Protein AF-A0A6P4E2H1-F1 (afdb_monomer)

Foldseek 3Di:
DDPQLLVVDDFQFWKFFDDPPDAGAIWGFHDDDPFWTFTQGFQPLDTDTGGSVRIGGPDPVVCVVRVDPVQCVDVSRVVSVVVSVCVVVVPDPPDPPDDPDDPPDVVVSSDPPPCCVVVLVVLVVLLVVQVVCVVLCVCQVVLVVLLVQLVVQPDLVHHNLVSNVVSLVSLVPRDDALNSPLVPVVSLVSLVVLLVFAHPDPVCRVSSVVSNVSSVVVVVVNQVNDDDDAPDPDSVVSSVVSSVSNVVVVVVVVVVVVVVVVVVVVVVD

Secondary structure (DSSP, 8-state):
----GGGG--TT-EEEE--TTS--EEEEEEEE-SSEEEEEETTT--EEEEEGGGEEESSHHHHHHH--TTGGGSHHHHHHHHHHHHHHHT------TTSS-----TTTTTTTTHHHHHHHHHHHHHHHHHHTTGGGGGGHHHHHHHHHHHHHHEETTEE-HHHHHHHHHHHHTSPP-HHHHHHTHHHHHHHHHHTT---SSGGGHHHHHHHHHHHHHHHHHHHTTSPSPPSSSSHHHHHHHHHHHHHHHHHHHHHHHHHHHHHHHHTT-

InterPro domains:
  IPR021567 Lens epithelium-derived growth factor, integrase-binding domain [PF11467] (140-246)
  IPR035441 TFIIS/LEDGF domain superfamily [G3DSA:1.20.930.10] (140-239)
  IPR036218 HIV integrase-binding domain superfamily [SSF140576] (138-221)

Solvent-accessible surface area (backbone atoms only — not comparable to full-atom values): 15457 Å² total; per-residue (Å²): 136,80,82,50,73,61,78,77,60,55,72,68,37,55,23,31,35,44,56,93,97,52,70,63,38,52,25,33,29,71,42,82,51,96,68,31,30,32,31,38,38,50,89,65,88,46,72,45,81,32,48,49,92,43,48,42,61,67,43,71,73,49,42,70,71,52,69,37,77,76,51,53,68,39,65,64,52,42,49,26,51,53,51,52,52,36,65,72,68,70,62,82,79,91,73,74,88,84,61,102,63,86,74,72,59,77,78,65,77,73,27,80,60,54,48,43,46,55,47,49,49,48,50,51,50,49,46,56,56,39,57,70,50,57,79,56,49,77,46,42,68,58,52,55,51,40,45,50,51,30,58,63,20,62,34,97,92,47,71,38,61,71,60,28,53,52,27,54,56,55,58,69,74,50,76,82,47,53,46,54,49,44,74,36,47,73,56,53,50,54,41,59,56,33,50,69,45,73,52,94,48,80,89,43,39,66,58,28,51,50,51,17,51,52,27,44,55,50,50,57,56,55,48,75,53,55,78,76,82,67,98,39,99,44,70,68,58,35,50,53,52,52,25,51,48,45,46,54,70,46,56,56,47,55,54,51,51,52,48,55,55,52,51,57,59,60,75,75,111

Organism: Drosophila rhopaloa (NCBI:txid1041015)

Radius of gyration: 28.3 Å; Cα contacts (8 Å, |Δi|>4): 264; chains: 1; bounding box: 60×58×77 Å

Nearest PDB structures (foldseek):
  7hgi-assembly3_C  TM=8.559E-01  e=5.006E-04  Homo sapiens
  6kco-assembly3_E  TM=7.216E-01  e=9.482E-05  Drosophila melanogaster
  7hh2-assembly3_C  TM=8.477E-01  e=1.030E-03  Homo sapiens
  5y1z-assembly2_D  TM=5.149E-01  e=1.475E-02  Homo sapiens
  7cfd-assembly1_B  TM=5.462E-01  e=4.728E-02  Drosophila melanogaster

Mean predicted aligned error: 17.63 Å

Structure (mmCIF, N/CA/C/O backbone):
data_AF-A0A6P4E2H1-F1
#
_entry.id   AF-A0A6P4E2H1-F1
#
loop_
_atom_site.group_PDB
_atom_site.id
_atom_site.type_symbol
_atom_site.label_atom_id
_atom_site.label_alt_id
_atom_site.label_comp_id
_atom_site.label_asym_id
_atom_site.label_entity_id
_atom_site.label_seq_id
_atom_site.pdbx_PDB_ins_code
_atom_site.Cartn_x
_atom_site.Cartn_y
_atom_site.Cartn_z
_atom_site.occupancy
_atom_site.B_iso_or_equiv
_atom_site.auth_seq_id
_atom_site.auth_comp_id
_atom_site.auth_asym_id
_atom_site.auth_atom_id
_atom_site.pdbx_PDB_model_num
ATOM 1 N N . MET A 1 1 ? 21.345 -9.090 -49.476 1.00 34.81 1 MET A N 1
ATOM 2 C CA . MET A 1 1 ? 21.559 -9.160 -48.016 1.00 34.81 1 MET A CA 1
ATOM 3 C C . MET A 1 1 ? 21.678 -7.730 -47.523 1.00 34.81 1 MET A C 1
ATOM 5 O O . MET A 1 1 ? 22.765 -7.171 -47.543 1.00 34.81 1 MET A O 1
ATOM 9 N N . GLU A 1 2 ? 20.549 -7.091 -47.222 1.00 35.75 2 GLU A N 1
ATOM 10 C CA . GLU A 1 2 ? 20.532 -5.741 -46.651 1.00 35.75 2 GLU A CA 1
ATOM 11 C C . GLU A 1 2 ? 20.674 -5.878 -45.136 1.00 35.75 2 GLU A C 1
ATOM 13 O O . GLU A 1 2 ? 19.731 -6.287 -44.464 1.00 35.75 2 GLU A O 1
ATOM 18 N N . ASN A 1 3 ? 21.861 -5.581 -44.602 1.00 39.59 3 ASN A N 1
ATOM 19 C CA . ASN A 1 3 ? 22.015 -5.344 -43.169 1.00 39.59 3 ASN A CA 1
ATOM 20 C C . ASN A 1 3 ? 21.184 -4.108 -42.836 1.00 39.59 3 ASN A C 1
ATOM 22 O O . ASN A 1 3 ? 21.536 -2.989 -43.220 1.00 39.59 3 ASN A O 1
ATOM 26 N N . SER A 1 4 ? 20.041 -4.316 -42.193 1.00 54.62 4 SER A N 1
ATOM 27 C CA . SER A 1 4 ? 19.141 -3.227 -41.858 1.00 54.62 4 SER A CA 1
ATOM 28 C C . SER A 1 4 ? 19.837 -2.319 -40.840 1.00 54.62 4 SER A C 1
ATOM 30 O O . SER A 1 4 ? 20.485 -2.799 -39.912 1.00 54.62 4 SER A O 1
ATOM 32 N N . ALA A 1 5 ? 19.722 -0.994 -40.977 1.00 57.94 5 ALA A N 1
ATOM 33 C CA . ALA A 1 5 ? 20.280 -0.053 -39.996 1.00 57.94 5 ALA A CA 1
ATOM 34 C C . ALA A 1 5 ? 19.816 -0.368 -38.554 1.00 57.94 5 ALA A C 1
ATOM 36 O O . ALA A 1 5 ? 20.529 -0.070 -37.596 1.00 57.94 5 ALA A O 1
ATOM 37 N N . ALA A 1 6 ? 18.672 -1.048 -38.408 1.00 59.59 6 ALA A N 1
ATOM 38 C CA . ALA A 1 6 ? 18.155 -1.571 -37.151 1.00 59.59 6 ALA A CA 1
ATOM 39 C C . ALA A 1 6 ? 19.100 -2.576 -36.467 1.00 59.59 6 ALA A C 1
ATOM 41 O O . ALA A 1 6 ? 19.170 -2.581 -35.241 1.00 59.59 6 ALA A O 1
ATOM 42 N N . ASP A 1 7 ? 19.866 -3.388 -37.200 1.00 63.41 7 ASP A N 1
ATOM 43 C CA . ASP A 1 7 ? 20.785 -4.385 -36.622 1.00 63.41 7 ASP A CA 1
ATOM 44 C C . ASP A 1 7 ? 21.995 -3.741 -35.932 1.00 63.41 7 ASP A C 1
ATOM 46 O O . ASP A 1 7 ? 22.629 -4.343 -35.065 1.00 63.41 7 ASP A O 1
ATOM 50 N N . SER A 1 8 ? 22.288 -2.484 -36.275 1.00 71.75 8 SER A N 1
ATOM 51 C CA . SER A 1 8 ? 23.410 -1.735 -35.714 1.00 71.75 8 SER A CA 1
ATOM 52 C C . SER A 1 8 ? 23.118 -1.129 -34.335 1.00 71.75 8 SER A C 1
ATOM 54 O O . SER A 1 8 ? 24.054 -0.817 -33.601 1.00 71.75 8 SER A O 1
ATOM 56 N N . PHE A 1 9 ? 21.853 -1.000 -33.939 1.00 79.69 9 PHE A N 1
ATOM 57 C CA . PHE A 1 9 ? 21.485 -0.413 -32.652 1.00 79.69 9 PHE A CA 1
ATOM 58 C C . PHE A 1 9 ? 21.001 -1.478 -31.674 1.00 79.69 9 PHE A C 1
ATOM 60 O O . PHE A 1 9 ? 20.296 -2.419 -32.050 1.00 79.69 9 PHE A O 1
ATOM 67 N N . ARG A 1 10 ? 21.336 -1.318 -30.399 1.00 78.44 10 ARG A N 1
ATOM 68 C CA . ARG A 1 10 ? 20.797 -2.108 -29.293 1.00 78.44 10 ARG A CA 1
ATOM 69 C C . ARG A 1 10 ? 19.898 -1.224 -28.445 1.00 78.44 10 ARG A C 1
ATOM 71 O O . ARG A 1 10 ? 20.081 -0.014 -28.352 1.00 78.44 10 ARG A O 1
ATOM 78 N N . GLU A 1 11 ? 18.881 -1.831 -27.847 1.00 76.88 11 GLU A N 1
ATOM 79 C CA . GLU A 1 11 ? 18.109 -1.122 -26.832 1.00 76.88 11 GLU A CA 1
ATOM 80 C C . GLU A 1 11 ? 19.050 -0.685 -25.707 1.00 76.88 11 GLU A C 1
ATOM 82 O O . GLU A 1 11 ? 19.963 -1.423 -25.332 1.00 76.88 11 GLU A O 1
ATOM 87 N N . ARG A 1 12 ? 18.796 0.511 -25.173 1.00 73.50 12 ARG A N 1
ATOM 88 C CA . ARG A 1 12 ? 19.617 1.249 -24.204 1.00 73.50 12 ARG A CA 1
ATOM 89 C C . ARG A 1 12 ? 20.893 1.880 -24.762 1.00 73.50 12 ARG A C 1
ATOM 91 O O . ARG A 1 12 ? 21.637 2.468 -23.982 1.00 73.50 12 ARG A O 1
ATOM 98 N N . ASP A 1 13 ? 21.129 1.831 -26.072 1.00 83.31 13 ASP A N 1
ATOM 99 C CA . ASP A 1 13 ? 22.197 2.628 -26.673 1.00 83.31 13 ASP A CA 1
ATOM 100 C C . ASP A 1 13 ? 21.905 4.124 -26.483 1.00 83.31 13 ASP A C 1
ATOM 102 O O . ASP A 1 13 ? 20.798 4.607 -26.758 1.00 83.31 13 ASP A O 1
ATOM 106 N N . PHE A 1 14 ? 22.924 4.862 -26.043 1.00 86.62 14 PHE A N 1
ATOM 107 C CA . PHE A 1 14 ? 22.933 6.316 -26.132 1.00 86.62 14 PHE A CA 1
ATOM 108 C C . PHE A 1 14 ? 23.009 6.705 -27.607 1.00 86.62 14 PHE A C 1
ATOM 110 O O . PHE A 1 14 ? 23.837 6.184 -28.365 1.00 86.62 14 PHE A O 1
ATOM 117 N N . VAL A 1 15 ? 22.147 7.630 -28.016 1.00 92.69 15 VAL A N 1
ATOM 118 C CA . VAL A 1 15 ? 22.024 8.070 -29.405 1.00 92.69 15 VAL A CA 1
ATOM 119 C C . VAL A 1 15 ? 21.820 9.577 -29.487 1.00 92.69 15 VAL A C 1
ATOM 121 O O . VAL A 1 15 ? 21.308 10.202 -28.563 1.00 92.69 15 VAL A O 1
ATOM 124 N N . PHE A 1 16 ? 22.167 10.156 -30.628 1.00 93.69 16 PHE A N 1
ATOM 125 C CA . PHE A 1 16 ? 21.548 11.393 -31.083 1.00 93.69 16 PHE A CA 1
ATOM 126 C C . PHE A 1 16 ? 20.349 11.038 -31.949 1.00 93.69 16 PHE A C 1
ATOM 128 O O . PHE A 1 16 ? 20.438 10.147 -32.794 1.00 93.69 16 PHE A O 1
ATOM 135 N N . ALA A 1 17 ? 19.232 11.729 -31.770 1.00 94.81 17 ALA A N 1
ATOM 136 C CA . ALA A 1 17 ? 18.065 11.541 -32.618 1.00 94.81 17 ALA A CA 1
ATOM 137 C C . ALA A 1 17 ? 17.462 12.880 -33.024 1.00 94.81 17 ALA A C 1
ATOM 139 O O . ALA A 1 17 ? 17.526 13.851 -32.278 1.00 94.81 17 ALA A O 1
ATOM 140 N N . GLN A 1 18 ? 16.865 12.943 -34.212 1.00 94.38 18 GLN A N 1
ATOM 141 C CA . GLN A 1 18 ? 16.271 14.182 -34.707 1.00 94.38 18 GLN A CA 1
ATOM 142 C C . GLN A 1 18 ? 14.757 14.065 -34.869 1.00 94.38 18 GLN A C 1
ATOM 144 O O . GLN A 1 18 ? 14.256 13.405 -35.786 1.00 94.38 18 GLN A O 1
ATOM 149 N N . ALA A 1 19 ? 14.028 14.773 -34.005 1.00 89.44 19 ALA A N 1
ATOM 150 C CA . ALA A 1 19 ? 12.595 14.987 -34.159 1.00 89.44 19 ALA A CA 1
ATOM 151 C C . ALA A 1 19 ? 12.305 16.069 -35.225 1.00 89.44 19 ALA A C 1
ATOM 153 O O . ALA A 1 19 ? 13.123 16.967 -35.439 1.00 89.44 19 ALA A O 1
ATOM 154 N N . PRO A 1 20 ? 11.150 16.018 -35.914 1.00 85.31 20 PRO A N 1
ATOM 155 C CA . PRO A 1 20 ? 10.778 17.038 -36.894 1.00 85.31 20 PRO A CA 1
ATOM 156 C C . PRO A 1 20 ? 10.751 18.443 -36.277 1.00 85.31 20 PRO A C 1
ATOM 158 O O . PRO A 1 20 ? 10.071 18.649 -35.279 1.00 85.31 20 PRO A O 1
ATOM 161 N N . GLY A 1 21 ? 11.467 19.394 -36.883 1.00 83.44 21 GLY A N 1
ATOM 162 C CA . GLY A 1 21 ? 11.534 20.785 -36.412 1.00 83.44 21 GLY A CA 1
ATOM 163 C C . GLY A 1 21 ? 12.579 21.060 -35.326 1.00 83.44 21 GLY A C 1
ATOM 164 O O . GLY A 1 21 ? 12.694 22.201 -34.897 1.00 83.44 21 GLY A O 1
ATOM 165 N N . TYR A 1 22 ? 13.356 20.053 -34.917 1.00 86.62 22 TYR A N 1
ATOM 166 C CA . TYR A 1 22 ? 14.369 20.184 -33.869 1.00 86.62 22 TYR A CA 1
ATOM 167 C C . TYR A 1 22 ? 15.762 19.808 -34.377 1.00 86.62 22 TYR A C 1
ATOM 169 O O . TYR A 1 22 ? 15.925 19.078 -35.365 1.00 86.62 22 TYR A O 1
ATOM 177 N N . VAL A 1 23 ? 16.783 20.311 -33.684 1.00 90.88 23 VAL A N 1
ATOM 178 C CA . VAL A 1 23 ? 18.163 19.853 -33.864 1.00 90.88 23 VAL A CA 1
ATOM 179 C C . VAL A 1 23 ? 18.310 18.409 -33.363 1.00 90.88 23 VAL A C 1
ATOM 181 O O . VAL A 1 23 ? 17.506 17.959 -32.541 1.00 90.88 23 VAL A O 1
ATOM 184 N N . PRO A 1 24 ? 19.303 17.650 -33.854 1.00 93.50 24 PRO A N 1
ATOM 185 C CA . PRO A 1 24 ? 19.633 16.347 -33.290 1.00 93.50 24 PRO A CA 1
ATOM 186 C C . PRO A 1 24 ? 19.955 16.472 -31.799 1.00 93.50 24 PRO A C 1
ATOM 188 O O . PRO A 1 24 ? 20.844 17.225 -31.412 1.00 93.50 24 PRO A O 1
ATOM 191 N N . TRP A 1 25 ? 19.214 15.742 -30.973 1.00 92.94 25 TRP A N 1
ATOM 192 C CA . TRP A 1 25 ? 19.225 15.872 -29.519 1.00 92.94 25 TRP A CA 1
ATOM 193 C C . TRP A 1 25 ? 19.669 14.557 -28.864 1.00 92.94 25 TRP A C 1
ATOM 195 O O . TRP A 1 25 ? 19.324 13.485 -29.382 1.00 92.94 25 TRP A O 1
ATOM 205 N N . PRO A 1 26 ? 20.436 14.597 -27.757 1.00 92.31 26 PRO A N 1
ATOM 206 C CA . PRO A 1 26 ? 20.857 13.393 -27.047 1.00 92.31 26 PRO A CA 1
ATOM 207 C C . PRO A 1 26 ? 19.668 12.643 -26.432 1.00 92.31 26 PRO A C 1
ATOM 209 O O . PRO A 1 26 ? 18.752 13.218 -25.840 1.00 92.31 26 PRO A O 1
ATOM 212 N N . GLY A 1 27 ? 19.689 11.324 -26.548 1.00 89.69 27 GLY A N 1
ATOM 213 C CA . GLY A 1 27 ? 18.622 10.468 -26.065 1.00 89.69 27 GLY A CA 1
ATOM 214 C C . GLY A 1 27 ? 19.064 9.027 -25.890 1.00 89.69 27 GLY A C 1
ATOM 215 O O . GLY A 1 27 ? 20.222 8.666 -26.102 1.00 89.69 27 GLY A O 1
ATOM 216 N N . ILE A 1 28 ? 18.113 8.194 -25.484 1.00 87.06 28 ILE A N 1
ATOM 217 C CA . ILE A 1 28 ? 18.337 6.769 -25.263 1.00 87.06 28 ILE A CA 1
ATOM 218 C C . ILE A 1 28 ? 17.333 5.986 -26.097 1.00 87.06 28 ILE A C 1
ATOM 220 O O . ILE A 1 28 ? 16.127 6.248 -26.052 1.00 87.06 28 ILE A O 1
ATOM 224 N N . LEU A 1 29 ? 17.830 5.024 -26.873 1.00 85.50 29 LEU A N 1
ATOM 225 C CA . LEU A 1 29 ? 16.984 4.134 -27.656 1.00 85.50 29 LEU A CA 1
ATOM 226 C C . LEU A 1 29 ? 16.286 3.142 -26.716 1.00 85.50 29 LEU A C 1
ATOM 228 O O . LEU A 1 29 ? 16.919 2.253 -26.160 1.00 85.50 29 LEU A O 1
ATOM 232 N N . THR A 1 30 ? 14.979 3.280 -26.525 1.00 80.81 30 THR A N 1
ATOM 233 C CA . THR A 1 30 ? 14.212 2.494 -25.541 1.00 80.81 30 THR A CA 1
ATOM 234 C C . THR A 1 30 ? 13.553 1.252 -26.127 1.00 80.81 30 THR A C 1
ATOM 236 O O . THR A 1 30 ? 13.394 0.266 -25.415 1.00 80.81 30 THR A O 1
ATOM 239 N N . ARG A 1 31 ? 13.169 1.288 -27.409 1.00 81.25 31 ARG A N 1
ATOM 240 C CA . ARG A 1 31 ? 12.556 0.157 -28.118 1.00 81.25 31 ARG A CA 1
ATOM 241 C C . ARG A 1 31 ? 12.942 0.169 -29.588 1.00 81.25 31 ARG A C 1
ATOM 243 O O . ARG A 1 31 ? 13.010 1.238 -30.202 1.00 81.25 31 ARG A O 1
ATOM 250 N N . LYS A 1 32 ? 13.143 -1.016 -30.157 1.00 85.62 32 LYS A N 1
ATOM 251 C CA . LYS A 1 32 ? 13.370 -1.203 -31.593 1.00 85.62 32 LYS A CA 1
ATOM 252 C C . LYS A 1 32 ? 12.106 -1.696 -32.291 1.00 85.62 32 LYS A C 1
ATOM 254 O O . LYS A 1 32 ? 11.553 -2.722 -31.913 1.00 85.62 32 LYS A O 1
ATOM 259 N N . ASP A 1 33 ? 11.709 -1.003 -33.348 1.00 80.25 33 ASP A N 1
ATOM 260 C CA . ASP A 1 33 ? 10.702 -1.462 -34.300 1.00 80.25 33 ASP A CA 1
ATOM 261 C C . ASP A 1 33 ? 11.389 -1.700 -35.665 1.00 80.25 33 ASP A C 1
ATOM 263 O O . ASP A 1 33 ? 12.553 -1.357 -35.858 1.00 80.25 33 ASP A O 1
ATOM 267 N N . LEU A 1 34 ? 10.699 -2.283 -36.651 1.00 77.50 34 LEU A N 1
ATOM 268 C CA . LEU A 1 34 ? 11.334 -2.710 -37.916 1.00 77.50 34 LEU A CA 1
ATOM 269 C C . LEU A 1 34 ? 12.026 -1.580 -38.708 1.00 77.50 34 LEU A C 1
ATOM 271 O O . LEU A 1 34 ? 13.007 -1.827 -39.405 1.00 77.50 34 LEU A O 1
ATOM 275 N N . ARG A 1 35 ? 11.504 -0.347 -38.653 1.00 83.25 35 ARG A N 1
ATOM 276 C CA . ARG A 1 35 ? 12.013 0.809 -39.430 1.00 83.25 35 ARG A CA 1
ATOM 277 C C . ARG A 1 35 ? 12.329 2.039 -38.576 1.00 83.25 35 ARG A C 1
ATOM 279 O O . ARG A 1 35 ? 12.888 3.016 -39.078 1.00 83.25 35 ARG A O 1
ATOM 286 N N . THR A 1 36 ? 11.965 1.997 -37.303 1.00 88.62 36 THR A N 1
ATOM 287 C CA . THR A 1 36 ? 12.002 3.131 -36.381 1.00 88.62 36 THR A CA 1
ATOM 288 C C . THR A 1 36 ? 12.499 2.676 -35.018 1.00 88.62 36 THR A C 1
ATOM 290 O O . THR A 1 36 ? 12.274 1.538 -34.615 1.00 88.62 36 THR A O 1
ATOM 293 N N . GLY A 1 37 ? 13.139 3.579 -34.288 1.00 87.00 37 GLY A N 1
ATOM 294 C CA . GLY A 1 37 ? 13.472 3.409 -32.882 1.00 87.00 37 GLY A CA 1
ATOM 295 C C . GLY A 1 37 ? 12.656 4.363 -32.017 1.00 87.00 37 GLY A C 1
ATOM 296 O O . GLY A 1 37 ? 12.496 5.530 -32.371 1.00 87.00 37 GLY A O 1
ATOM 297 N N . MET A 1 38 ? 12.153 3.892 -30.878 1.00 85.31 38 MET A N 1
ATOM 298 C CA . MET A 1 38 ? 11.592 4.779 -29.858 1.00 85.31 38 MET A CA 1
ATOM 299 C C . MET A 1 38 ? 12.738 5.402 -29.069 1.00 85.31 38 MET A C 1
ATOM 301 O O . MET A 1 38 ? 13.482 4.687 -28.399 1.00 85.31 38 MET A O 1
ATOM 305 N N . VAL A 1 39 ? 12.879 6.721 -29.130 1.00 87.56 39 VAL A N 1
ATOM 306 C CA . VAL A 1 39 ? 13.952 7.453 -28.450 1.00 87.56 39 VAL A CA 1
ATOM 307 C C . VAL A 1 39 ? 13.354 8.333 -27.368 1.00 87.56 39 VAL A C 1
ATOM 309 O O . VAL A 1 39 ? 12.436 9.107 -27.637 1.00 87.56 39 VAL A O 1
ATOM 312 N N . LEU A 1 40 ? 13.878 8.195 -26.153 1.00 85.00 40 LEU A N 1
ATOM 313 C CA . LEU A 1 40 ? 13.611 9.096 -25.040 1.00 85.00 40 LEU A CA 1
ATOM 314 C C . LEU A 1 40 ? 14.651 10.215 -25.058 1.00 85.00 40 LEU A C 1
ATOM 316 O O . LEU A 1 40 ? 15.846 9.942 -24.945 1.00 85.00 40 LEU A O 1
ATOM 320 N N . PHE A 1 41 ? 14.199 11.454 -25.211 1.00 84.50 41 PHE A N 1
ATOM 321 C CA . PHE A 1 41 ? 15.063 12.626 -25.291 1.00 84.50 41 PHE A CA 1
ATOM 322 C C . PHE A 1 41 ? 15.417 13.144 -23.897 1.00 84.50 41 PHE A C 1
ATOM 324 O O . PHE A 1 41 ? 14.548 13.340 -23.045 1.00 84.50 41 PHE A O 1
ATOM 331 N N . MET A 1 42 ? 16.704 13.390 -23.663 1.00 81.56 42 MET A N 1
ATOM 332 C CA . MET A 1 42 ? 17.184 13.878 -22.370 1.00 81.56 42 MET A CA 1
ATOM 333 C C . MET A 1 42 ? 16.668 15.293 -22.086 1.00 81.56 42 MET A C 1
ATOM 335 O O . MET A 1 42 ? 16.563 16.104 -23.002 1.00 81.56 42 MET A O 1
ATOM 339 N N . CYS A 1 43 ? 16.330 15.568 -20.823 1.00 74.44 43 CYS A N 1
ATOM 340 C CA . CYS A 1 43 ? 15.809 16.853 -20.326 1.00 74.44 43 CYS A CA 1
ATOM 341 C C . CYS A 1 43 ? 14.477 17.343 -20.925 1.00 74.44 43 CYS A C 1
ATOM 343 O O . CYS A 1 43 ? 14.053 18.449 -20.616 1.00 74.44 43 CYS A O 1
ATOM 345 N N . THR A 1 44 ? 13.778 16.543 -21.736 1.00 68.75 44 THR A N 1
ATOM 346 C CA . THR A 1 44 ? 12.504 16.967 -22.358 1.00 68.75 44 THR A CA 1
ATOM 347 C C . THR A 1 44 ? 11.295 16.145 -21.904 1.00 68.75 44 THR A C 1
ATOM 349 O O . THR A 1 44 ? 10.167 16.512 -22.206 1.00 68.75 44 THR A O 1
ATOM 352 N N . ASN A 1 45 ? 11.496 15.039 -21.171 1.00 65.12 45 ASN A N 1
ATOM 353 C CA . ASN A 1 45 ? 10.459 14.050 -20.818 1.00 65.12 45 ASN A CA 1
ATOM 354 C C . ASN A 1 45 ? 9.684 13.475 -22.027 1.00 65.12 45 ASN A C 1
ATOM 356 O O . ASN A 1 45 ? 8.675 12.789 -21.855 1.00 65.12 45 ASN A O 1
ATOM 360 N N . GLU A 1 46 ? 10.151 13.710 -23.257 1.00 75.56 46 GLU A N 1
ATOM 361 C CA . GLU A 1 46 ? 9.482 13.279 -24.480 1.00 75.56 46 GLU A CA 1
ATOM 362 C C . GLU A 1 46 ? 10.078 11.972 -25.012 1.00 75.56 46 GLU A C 1
ATOM 364 O O . GLU A 1 46 ? 11.291 11.831 -25.169 1.00 75.56 46 GLU A O 1
ATOM 369 N N . THR A 1 47 ? 9.214 11.016 -25.370 1.00 82.38 47 THR A N 1
ATOM 370 C CA . THR A 1 47 ? 9.605 9.822 -26.136 1.00 82.38 47 THR A CA 1
ATOM 371 C C . THR A 1 47 ? 8.949 9.859 -27.510 1.00 82.38 47 THR A C 1
ATOM 373 O O . THR A 1 47 ? 7.726 9.969 -27.600 1.00 82.38 47 THR A O 1
ATOM 376 N N . LYS A 1 48 ? 9.730 9.743 -28.591 1.00 85.00 48 LYS A N 1
ATOM 377 C CA . LYS A 1 48 ? 9.200 9.759 -29.968 1.00 85.00 48 LYS A CA 1
ATOM 378 C C . LYS A 1 48 ? 9.705 8.575 -30.784 1.00 85.00 48 LYS A C 1
ATOM 380 O O . LYS A 1 48 ? 10.811 8.086 -30.575 1.00 85.00 48 LYS A O 1
ATOM 385 N N . SER A 1 49 ? 8.886 8.138 -31.740 1.00 91.19 49 SER A N 1
ATOM 386 C CA . SER A 1 49 ? 9.287 7.171 -32.765 1.00 91.19 49 SER A CA 1
ATOM 387 C C . SER A 1 49 ? 10.078 7.895 -33.853 1.00 91.19 49 SER A C 1
ATOM 389 O O . SER A 1 49 ? 9.543 8.781 -34.522 1.00 91.19 49 SER A O 1
ATOM 391 N N . ILE A 1 50 ? 11.355 7.552 -34.004 1.00 93.31 50 ILE A N 1
ATOM 392 C CA . ILE A 1 50 ? 12.281 8.201 -34.932 1.00 93.31 50 ILE A CA 1
ATOM 393 C C . ILE A 1 50 ? 12.755 7.172 -35.972 1.00 93.31 50 ILE A C 1
ATOM 395 O O . ILE A 1 50 ? 13.171 6.073 -35.602 1.00 93.31 50 ILE A O 1
ATOM 399 N N . PRO A 1 51 ? 12.714 7.480 -37.281 1.00 92.19 51 PRO A N 1
ATOM 400 C CA . PRO A 1 51 ? 13.308 6.620 -38.304 1.00 92.19 51 PRO A CA 1
ATOM 401 C C . PRO A 1 51 ? 14.802 6.415 -38.051 1.00 92.19 51 PRO A C 1
ATOM 403 O O . PRO A 1 51 ? 15.494 7.383 -37.756 1.00 92.19 51 PRO A O 1
ATOM 406 N N . TYR A 1 52 ? 15.332 5.202 -38.244 1.00 90.00 52 TYR A N 1
ATOM 407 C CA . TYR A 1 52 ? 16.760 4.924 -37.993 1.00 90.00 52 TYR A CA 1
ATOM 408 C C . TYR A 1 52 ? 17.726 5.814 -38.789 1.00 90.00 52 TYR A C 1
ATOM 410 O O . TYR A 1 52 ? 18.844 6.047 -38.356 1.00 90.00 52 TYR A O 1
ATOM 418 N N . GLN A 1 53 ? 17.287 6.365 -39.923 1.00 90.88 53 GLN A N 1
ATOM 419 C CA . GLN A 1 53 ? 18.049 7.338 -40.721 1.00 90.88 53 GLN A CA 1
ATOM 420 C C . GLN A 1 53 ? 18.287 8.673 -39.992 1.00 90.88 53 GLN A C 1
ATOM 422 O O . GLN A 1 53 ? 19.147 9.449 -40.393 1.00 90.88 53 GLN A O 1
ATOM 427 N N . LYS A 1 54 ? 17.498 8.946 -38.950 1.00 92.94 54 LYS A N 1
ATOM 428 C CA . LYS A 1 54 ? 17.575 10.122 -38.080 1.00 92.94 54 LYS A CA 1
ATOM 429 C C . LYS A 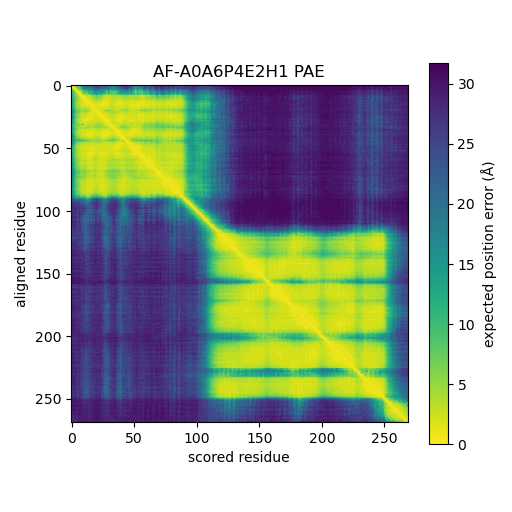1 54 ? 18.014 9.755 -36.660 1.00 92.94 54 LYS A C 1
ATOM 431 O O . LYS A 1 54 ? 17.703 10.485 -35.720 1.00 92.94 54 LYS A O 1
ATOM 436 N N . ILE A 1 55 ? 18.664 8.601 -36.507 1.00 93.00 55 ILE A N 1
ATOM 437 C CA . ILE A 1 55 ? 19.271 8.142 -35.261 1.00 93.00 55 ILE A CA 1
ATOM 438 C C . ILE A 1 55 ? 20.750 7.887 -35.546 1.00 93.00 55 ILE A C 1
ATOM 440 O O . ILE A 1 55 ? 21.099 7.151 -36.467 1.00 93.00 55 ILE A O 1
ATOM 444 N N . TRP A 1 56 ? 21.616 8.477 -34.735 1.00 93.69 56 TRP A N 1
ATOM 445 C CA . TRP A 1 56 ? 23.063 8.321 -34.802 1.00 93.69 56 TRP A CA 1
ATOM 446 C C . TRP A 1 56 ? 23.568 7.808 -33.462 1.00 93.69 56 TRP A C 1
ATOM 448 O O . TRP A 1 56 ? 23.006 8.128 -32.416 1.00 93.69 56 TRP A O 1
ATOM 458 N N . ARG A 1 57 ? 24.621 6.991 -33.471 1.00 89.81 57 ARG A N 1
ATOM 459 C CA . ARG A 1 57 ? 25.221 6.512 -32.222 1.00 89.81 57 ARG A CA 1
ATOM 460 C C . ARG A 1 57 ? 25.811 7.681 -31.446 1.00 89.81 57 ARG A C 1
ATOM 462 O O . ARG A 1 57 ? 26.290 8.643 -32.030 1.00 89.81 57 ARG A O 1
ATOM 469 N N . TYR A 1 58 ? 25.806 7.587 -30.126 1.00 88.75 58 TYR A N 1
ATOM 470 C CA . TYR A 1 58 ? 26.450 8.583 -29.277 1.00 88.75 58 TYR A CA 1
ATOM 471 C C . TYR A 1 58 ? 27.964 8.319 -29.170 1.00 88.75 58 TYR A C 1
ATOM 473 O O . TYR A 1 58 ? 28.499 7.953 -28.118 1.00 88.75 58 TYR A O 1
ATOM 481 N N . ASP A 1 59 ? 28.647 8.458 -30.304 1.00 85.31 59 ASP A N 1
ATOM 482 C CA . ASP A 1 59 ? 30.093 8.323 -30.472 1.00 85.31 59 ASP A CA 1
ATOM 483 C C . ASP A 1 59 ? 30.752 9.676 -30.768 1.00 85.31 59 ASP A C 1
ATOM 485 O O . ASP A 1 59 ? 30.078 10.678 -31.008 1.00 85.31 59 ASP A O 1
ATOM 489 N N . ASP A 1 60 ? 32.083 9.717 -30.728 1.00 85.12 60 ASP A N 1
ATOM 490 C CA . ASP A 1 60 ? 32.830 10.973 -30.856 1.00 85.12 60 ASP A CA 1
ATOM 491 C C . ASP A 1 60 ? 32.595 11.650 -32.215 1.00 85.12 60 ASP A C 1
ATOM 493 O O . ASP A 1 60 ? 32.445 12.868 -32.284 1.00 85.12 60 ASP A O 1
ATOM 497 N N . ARG A 1 61 ? 32.393 10.859 -33.276 1.00 87.75 61 ARG A N 1
ATOM 498 C CA . ARG A 1 61 ? 32.040 11.362 -34.609 1.00 87.75 61 ARG A CA 1
ATOM 499 C C . ARG A 1 61 ? 30.711 12.120 -34.613 1.00 87.75 61 ARG A C 1
ATOM 501 O O . ARG A 1 61 ? 30.605 13.183 -35.219 1.00 87.75 61 ARG A O 1
ATOM 508 N N . SER A 1 62 ? 29.683 11.570 -33.974 1.00 89.94 62 SER A N 1
ATOM 509 C CA . SER A 1 62 ? 28.360 12.205 -33.927 1.00 89.94 62 SER A CA 1
ATOM 510 C C . SER A 1 62 ? 28.358 13.421 -32.998 1.00 89.94 62 SER A C 1
ATOM 512 O O . SER A 1 62 ? 27.685 14.414 -33.268 1.00 89.94 62 SER A O 1
ATOM 514 N N . LYS A 1 63 ? 29.159 13.387 -31.930 1.00 89.00 63 LYS A N 1
ATOM 515 C CA . LYS A 1 63 ? 29.337 14.527 -31.024 1.00 89.00 63 LYS A CA 1
ATOM 516 C C . LYS A 1 63 ? 29.959 15.733 -31.709 1.00 89.00 63 LYS A C 1
ATOM 518 O O . LYS A 1 63 ? 29.426 16.827 -31.565 1.00 89.00 63 LYS A O 1
ATOM 523 N N . GLU A 1 64 ? 31.028 15.535 -32.479 1.00 87.56 64 GLU A N 1
ATOM 524 C CA . GLU A 1 64 ? 31.656 16.606 -33.267 1.00 87.56 64 GLU A CA 1
ATOM 525 C C . GLU A 1 64 ? 30.660 17.275 -34.222 1.00 87.56 64 GLU A C 1
ATOM 527 O O . GLU A 1 64 ? 30.740 18.475 -34.478 1.00 87.56 64 GLU A O 1
ATOM 532 N N . GLN A 1 65 ? 29.687 16.510 -34.725 1.00 88.88 65 GLN A N 1
ATOM 533 C CA . GLN A 1 65 ? 28.674 17.011 -35.645 1.00 88.88 65 GLN A CA 1
ATOM 534 C C . GLN A 1 65 ? 27.553 17.802 -34.951 1.00 88.88 65 GLN A C 1
ATOM 536 O O . GLN A 1 65 ? 27.031 18.754 -35.535 1.00 88.88 65 GLN A O 1
ATOM 541 N N . PHE A 1 66 ? 27.136 17.400 -33.747 1.00 90.31 66 PHE A N 1
ATOM 542 C CA . PHE A 1 66 ? 25.908 17.912 -33.121 1.00 90.31 66 PHE A CA 1
ATOM 543 C C . PHE A 1 66 ? 26.140 18.802 -31.895 1.00 90.31 66 PHE A C 1
ATOM 545 O O . PHE A 1 66 ? 25.292 19.645 -31.596 1.00 90.31 66 PHE A O 1
ATOM 552 N N . ILE A 1 67 ? 27.280 18.677 -31.213 1.00 89.19 67 ILE A N 1
ATOM 553 C CA . ILE A 1 67 ? 27.667 19.535 -30.085 1.00 89.19 67 ILE A CA 1
ATOM 554 C C . ILE A 1 67 ? 28.398 20.761 -30.641 1.00 89.19 67 ILE A C 1
ATOM 556 O O . ILE A 1 67 ? 29.614 20.905 -30.541 1.00 89.19 67 ILE A O 1
ATOM 560 N N . THR A 1 68 ? 27.641 21.639 -31.291 1.00 89.25 68 THR A N 1
ATOM 561 C CA . THR A 1 68 ? 28.159 22.886 -31.861 1.00 89.25 68 THR A CA 1
ATOM 562 C C . THR A 1 68 ? 28.033 24.031 -30.861 1.00 89.25 68 THR A C 1
ATOM 564 O O . THR A 1 68 ? 27.179 23.998 -29.973 1.00 89.25 68 THR A O 1
ATOM 567 N N . SER A 1 69 ? 28.839 25.086 -31.025 1.00 83.88 69 SER A N 1
ATOM 568 C CA . SER A 1 69 ? 28.738 26.292 -30.188 1.00 83.88 69 SER A CA 1
ATOM 569 C C . SER A 1 69 ? 27.324 26.875 -30.193 1.00 83.88 69 SER A C 1
ATOM 571 O O . SER A 1 69 ? 26.820 27.217 -29.134 1.00 83.88 69 SER A O 1
ATOM 573 N N . GLN A 1 70 ? 26.665 26.886 -31.356 1.00 84.19 70 GLN A N 1
ATOM 574 C CA . GLN A 1 70 ? 25.291 27.363 -31.513 1.00 84.19 70 GLN A CA 1
ATOM 575 C C . GLN A 1 70 ? 24.279 26.519 -30.721 1.00 84.19 70 GLN A C 1
ATOM 577 O O . GLN A 1 70 ? 23.395 27.067 -30.077 1.00 84.19 70 GLN A O 1
ATOM 582 N N . ASN A 1 71 ? 24.401 25.187 -30.726 1.00 82.00 71 ASN A N 1
ATOM 583 C CA . ASN A 1 71 ? 23.478 24.336 -29.968 1.00 82.00 71 ASN A CA 1
ATOM 584 C C . ASN A 1 71 ? 23.727 24.424 -28.453 1.00 82.00 71 ASN A C 1
ATOM 586 O O . ASN A 1 71 ? 22.793 24.311 -27.667 1.00 82.00 71 ASN A O 1
ATOM 590 N N . MET A 1 72 ? 24.972 24.660 -28.034 1.00 81.19 72 MET A N 1
ATOM 591 C CA . MET A 1 72 ? 25.353 24.817 -26.623 1.00 81.19 72 MET A CA 1
ATOM 592 C C . MET A 1 72 ? 24.910 26.155 -26.003 1.00 81.19 72 MET A C 1
ATOM 594 O O . MET A 1 72 ? 25.027 26.325 -24.784 1.00 81.19 72 MET A O 1
ATOM 598 N N . GLU A 1 73 ? 24.398 27.089 -26.814 1.00 82.12 73 GLU A N 1
ATOM 599 C CA . GLU A 1 73 ? 23.717 28.298 -26.332 1.00 82.12 73 GLU A CA 1
ATOM 600 C C . GLU A 1 73 ? 22.382 27.963 -25.652 1.00 82.12 73 GLU A C 1
ATOM 602 O O . GLU A 1 73 ? 21.996 28.655 -24.711 1.00 82.12 73 GLU A O 1
ATOM 607 N N . TYR A 1 74 ? 21.709 26.880 -26.068 1.00 81.38 74 TYR A N 1
ATOM 608 C CA . TYR A 1 74 ? 20.506 26.389 -25.398 1.00 81.38 74 TYR A CA 1
ATOM 609 C C . TYR A 1 74 ? 20.887 25.702 -24.085 1.00 81.38 74 TYR A C 1
ATOM 611 O O . TYR A 1 74 ? 21.616 24.704 -24.070 1.00 81.38 74 TYR A O 1
ATOM 619 N N . GLU A 1 75 ? 20.384 26.235 -22.974 1.00 78.06 75 GLU A N 1
ATOM 620 C CA . GLU A 1 75 ? 20.694 25.748 -21.631 1.00 78.06 75 GLU A CA 1
ATOM 621 C C . GLU A 1 75 ? 20.303 24.276 -21.466 1.00 78.06 75 GLU A C 1
ATOM 623 O O . GLU A 1 75 ? 21.125 23.462 -21.045 1.00 78.06 75 GLU A O 1
ATOM 628 N N . GLU A 1 76 ? 19.113 23.906 -21.930 1.00 76.50 76 GLU A N 1
ATOM 629 C CA . GLU A 1 76 ? 18.592 22.544 -21.844 1.00 76.50 76 GLU A CA 1
ATOM 630 C C . GLU A 1 76 ? 19.402 21.564 -22.703 1.00 76.50 76 GLU A C 1
ATOM 632 O O . GLU A 1 76 ? 19.569 20.401 -22.332 1.00 76.50 76 GLU A O 1
ATOM 637 N N . PHE A 1 77 ? 19.943 22.016 -23.842 1.00 82.94 77 PHE A N 1
ATOM 638 C CA . PHE A 1 77 ? 20.799 21.184 -24.695 1.00 82.94 77 PHE A CA 1
ATOM 639 C C . PHE A 1 77 ? 22.141 20.922 -24.018 1.00 82.94 77 PHE A C 1
ATOM 641 O O . PHE A 1 77 ? 22.602 19.780 -23.956 1.00 82.94 77 PHE A O 1
ATOM 648 N N . ARG A 1 78 ? 22.751 21.973 -23.461 1.00 83.94 78 ARG A N 1
ATOM 649 C CA . ARG A 1 78 ? 24.003 21.878 -22.708 1.00 83.94 78 ARG A CA 1
ATOM 650 C C . ARG A 1 78 ? 23.863 20.937 -21.511 1.00 83.94 78 ARG A C 1
ATOM 652 O O . ARG A 1 78 ? 24.743 20.105 -21.280 1.00 83.94 78 ARG A O 1
ATOM 659 N N . GLU A 1 79 ? 22.760 21.032 -20.776 1.00 77.31 79 GLU A N 1
ATOM 660 C CA . GLU A 1 79 ? 22.453 20.128 -19.665 1.00 77.31 79 GLU A CA 1
ATOM 661 C C . GLU A 1 79 ? 22.269 18.682 -20.131 1.00 77.31 79 GLU A C 1
ATOM 663 O O . GLU A 1 79 ? 22.853 17.7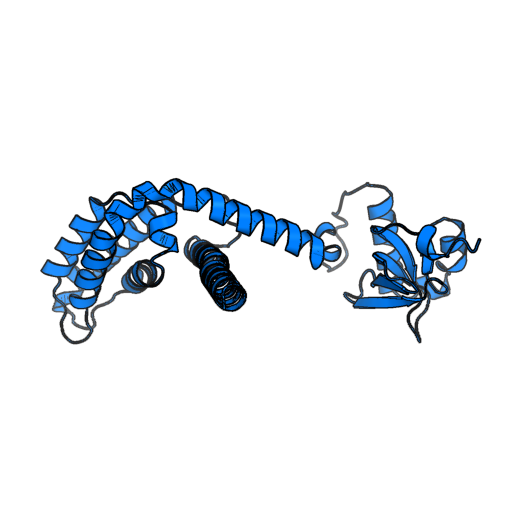65 -19.549 1.00 77.31 79 GLU A O 1
ATOM 668 N N . ALA A 1 80 ? 21.519 18.475 -21.214 1.00 81.25 80 ALA A N 1
ATOM 669 C CA . ALA A 1 80 ? 21.268 17.154 -21.770 1.00 81.25 80 ALA A CA 1
ATOM 670 C C . ALA A 1 80 ? 22.567 16.444 -22.200 1.00 81.25 80 ALA A C 1
ATOM 672 O O . ALA A 1 80 ? 22.742 15.257 -21.923 1.00 81.25 80 ALA A O 1
ATOM 673 N N . ILE A 1 81 ? 23.513 17.171 -22.807 1.00 85.56 81 ILE A N 1
ATOM 674 C CA . ILE A 1 81 ? 24.849 16.651 -23.141 1.00 85.56 81 ILE A CA 1
ATOM 675 C C . ILE A 1 81 ? 25.642 16.299 -21.879 1.00 85.56 81 ILE A C 1
ATOM 677 O O . ILE A 1 81 ? 26.199 15.206 -21.787 1.00 85.56 81 ILE A O 1
ATOM 681 N N . CYS A 1 82 ? 25.673 17.191 -20.885 1.00 78.62 82 CYS A N 1
ATOM 682 C CA . CYS A 1 82 ? 26.380 16.953 -19.623 1.00 78.62 82 CYS A CA 1
ATOM 683 C C . CYS A 1 82 ? 25.889 15.669 -18.933 1.00 78.62 82 CYS A C 1
ATOM 685 O O . CYS A 1 82 ? 26.685 14.833 -18.501 1.00 78.62 82 CYS A O 1
ATOM 687 N N . ILE A 1 83 ? 24.570 15.476 -18.893 1.00 72.69 83 ILE A N 1
ATOM 688 C CA . ILE A 1 83 ? 23.936 14.279 -18.339 1.00 72.69 83 ILE A CA 1
ATOM 689 C C . ILE A 1 83 ? 24.304 13.027 -19.143 1.00 72.69 83 ILE A C 1
ATOM 691 O O . ILE A 1 83 ? 24.662 12.008 -18.546 1.00 72.69 83 ILE A O 1
ATOM 695 N N . ALA A 1 84 ? 24.266 13.097 -20.477 1.00 80.56 84 ALA A N 1
ATOM 696 C CA . ALA A 1 84 ? 24.657 11.987 -21.342 1.00 80.56 84 ALA A CA 1
ATOM 697 C C . ALA A 1 84 ? 26.104 11.533 -21.080 1.00 80.56 84 ALA A C 1
ATOM 699 O O . ALA A 1 84 ? 26.362 10.334 -20.970 1.00 80.56 84 ALA A O 1
ATOM 700 N N . GLU A 1 85 ? 27.044 12.474 -20.929 1.00 80.31 85 GLU A N 1
ATOM 701 C CA . GLU A 1 85 ? 28.454 12.161 -20.654 1.00 80.31 85 GLU A CA 1
ATOM 702 C C . GLU A 1 85 ? 28.674 11.527 -19.281 1.00 80.31 85 GLU A C 1
ATOM 704 O O . GLU A 1 85 ? 29.419 10.546 -19.172 1.00 80.31 85 GLU A O 1
ATOM 709 N N . LYS A 1 86 ? 28.014 12.058 -18.243 1.00 71.75 86 LYS A N 1
ATOM 710 C CA . LYS A 1 86 ? 28.100 11.517 -16.879 1.00 71.75 86 LYS A CA 1
ATOM 711 C C . LYS A 1 86 ? 27.563 10.089 -16.823 1.00 71.75 86 LYS A C 1
ATOM 713 O O . LYS A 1 86 ? 28.229 9.193 -16.309 1.00 71.75 86 LYS A O 1
ATOM 718 N N . LEU A 1 87 ? 26.403 9.850 -17.439 1.00 69.12 87 LEU A N 1
ATOM 719 C CA . LEU A 1 87 ? 25.810 8.516 -17.509 1.00 69.12 87 LEU A CA 1
ATOM 720 C C . LEU A 1 87 ? 26.668 7.517 -18.290 1.00 69.12 87 LEU A C 1
ATOM 722 O O . LEU A 1 87 ? 26.751 6.352 -17.906 1.00 69.12 87 LEU A O 1
ATOM 726 N N . ARG A 1 88 ? 27.315 7.959 -19.372 1.00 70.00 88 ARG A N 1
ATOM 727 C CA . ARG A 1 88 ? 28.170 7.098 -20.196 1.00 70.00 88 ARG A CA 1
ATOM 728 C C . ARG A 1 88 ? 29.486 6.739 -19.505 1.00 70.00 88 ARG A C 1
ATOM 730 O O . ARG A 1 88 ? 29.985 5.636 -19.705 1.00 70.00 88 ARG A O 1
ATOM 737 N N . SER A 1 89 ? 30.038 7.653 -18.710 1.00 65.38 89 SER A N 1
ATOM 738 C CA . SER A 1 89 ? 31.320 7.463 -18.015 1.00 65.38 89 SER A CA 1
ATOM 739 C C . SER A 1 89 ? 31.196 6.654 -16.718 1.00 65.38 89 SER A C 1
ATOM 741 O O . SER A 1 89 ? 32.211 6.244 -16.166 1.00 65.38 89 SER A O 1
ATOM 743 N N . GLY A 1 90 ? 29.971 6.399 -16.235 1.00 55.09 90 GLY A N 1
ATOM 744 C CA . GLY A 1 90 ? 29.723 5.666 -14.986 1.00 55.09 90 GLY A CA 1
ATOM 745 C C . GLY A 1 90 ? 30.149 6.418 -13.719 1.00 55.09 90 GLY A C 1
ATOM 746 O O . GLY A 1 90 ? 30.112 5.846 -12.633 1.00 55.09 90 GLY A O 1
ATOM 747 N N . ASP A 1 91 ? 30.536 7.686 -13.859 1.00 44.50 91 ASP A N 1
ATOM 748 C CA . ASP A 1 91 ? 31.009 8.554 -12.786 1.00 44.50 91 ASP A CA 1
ATOM 749 C C . ASP A 1 91 ? 29.800 9.298 -12.202 1.00 44.50 91 ASP A C 1
ATOM 751 O O . ASP A 1 91 ? 29.301 10.278 -12.766 1.00 44.50 91 ASP A O 1
ATOM 755 N N . VAL A 1 92 ? 29.232 8.745 -11.129 1.00 46.94 92 VAL A N 1
ATOM 756 C CA . VAL A 1 92 ? 27.998 9.239 -10.504 1.00 46.94 92 VAL A CA 1
ATOM 757 C C . VAL A 1 92 ? 28.328 9.812 -9.130 1.00 46.94 92 VAL A C 1
ATOM 759 O O . VAL A 1 92 ? 28.015 9.208 -8.109 1.00 46.94 92 VAL A O 1
ATOM 762 N N . ASP A 1 93 ? 28.929 11.001 -9.109 1.00 40.81 93 ASP A N 1
ATOM 763 C CA . ASP A 1 93 ? 28.788 11.920 -7.977 1.00 40.81 93 ASP A CA 1
ATOM 764 C C . ASP A 1 93 ? 27.845 13.053 -8.405 1.00 40.81 93 ASP A C 1
ATOM 766 O O . ASP A 1 93 ? 28.216 14.027 -9.069 1.00 40.81 93 ASP A O 1
ATOM 770 N N . VAL A 1 94 ? 26.552 12.853 -8.140 1.00 44.97 94 VAL A N 1
ATOM 771 C CA . VAL A 1 94 ? 25.500 13.828 -8.448 1.00 44.97 94 VAL A CA 1
ATOM 772 C C . VAL A 1 94 ? 25.274 14.673 -7.206 1.00 44.97 94 VAL A C 1
ATOM 774 O O . VAL A 1 94 ? 24.267 14.546 -6.519 1.00 44.97 94 VAL A O 1
ATOM 777 N N . ASN A 1 95 ? 26.232 15.550 -6.938 1.00 37.16 95 ASN A N 1
ATOM 778 C CA . ASN A 1 95 ? 26.015 16.715 -6.098 1.00 37.16 95 ASN A CA 1
ATOM 779 C C . ASN A 1 95 ? 26.813 17.891 -6.678 1.00 37.16 95 ASN A C 1
ATOM 781 O O . ASN A 1 95 ? 27.861 18.287 -6.180 1.00 37.16 95 ASN A O 1
ATOM 785 N N . CYS A 1 96 ? 26.332 18.437 -7.798 1.00 36.72 96 CYS A N 1
ATOM 786 C CA . CYS A 1 96 ? 26.712 19.791 -8.185 1.00 36.72 96 CYS A CA 1
ATOM 787 C C . CYS A 1 96 ? 25.737 20.746 -7.496 1.00 36.72 96 CYS A C 1
ATOM 789 O O . CYS A 1 96 ? 24.692 21.084 -8.051 1.00 36.72 96 CYS A O 1
ATOM 791 N N . ASP A 1 97 ? 26.085 21.146 -6.274 1.00 34.50 97 ASP A N 1
ATOM 792 C CA . ASP A 1 97 ? 25.465 22.271 -5.579 1.00 34.50 97 ASP A CA 1
ATOM 793 C C . ASP A 1 97 ? 25.589 23.523 -6.462 1.00 34.50 97 ASP A C 1
ATOM 795 O O . ASP A 1 97 ? 26.681 24.069 -6.628 1.00 34.50 97 ASP A O 1
ATOM 799 N N . GLY A 1 98 ? 24.484 23.967 -7.070 1.00 33.94 98 GLY A N 1
ATOM 800 C CA . GLY A 1 98 ? 24.468 25.244 -7.794 1.00 33.94 98 GLY A CA 1
ATOM 801 C C . GLY A 1 98 ? 23.445 25.433 -8.915 1.00 33.94 98 GLY A C 1
ATOM 802 O O . GLY A 1 98 ? 23.323 26.555 -9.395 1.00 33.94 98 GLY A O 1
ATOM 803 N N . ALA A 1 99 ? 22.686 24.414 -9.322 1.00 33.91 99 ALA A N 1
ATOM 804 C CA . ALA A 1 99 ? 21.573 24.577 -10.263 1.00 33.91 99 ALA A CA 1
ATOM 805 C C . ALA A 1 99 ? 20.269 24.120 -9.599 1.00 33.91 99 ALA A C 1
ATOM 807 O O . ALA A 1 99 ? 20.217 23.045 -9.008 1.00 33.91 99 ALA A O 1
ATOM 808 N N . GLY A 1 100 ? 19.226 24.950 -9.662 1.00 31.41 100 GLY A N 1
ATOM 809 C CA . GLY A 1 100 ? 17.924 24.762 -9.010 1.00 31.41 100 GLY A CA 1
ATOM 810 C C . GLY A 1 100 ? 17.059 23.635 -9.582 1.00 31.41 100 GLY A C 1
ATOM 811 O O . GLY A 1 100 ? 15.850 23.803 -9.705 1.00 31.41 100 GLY A O 1
ATOM 812 N N . TRP A 1 101 ? 17.656 22.488 -9.895 1.00 37.53 101 TRP A N 1
ATOM 813 C CA . TRP A 1 101 ? 16.965 21.267 -10.278 1.00 37.53 101 TRP A CA 1
ATOM 814 C C . TRP A 1 101 ? 17.362 20.156 -9.307 1.00 37.53 101 TRP A C 1
ATOM 816 O O . TRP A 1 101 ? 18.500 19.690 -9.293 1.00 37.53 101 TRP A O 1
ATOM 826 N N . GLN A 1 102 ? 16.407 19.719 -8.481 1.00 32.91 102 GLN A N 1
ATOM 827 C CA . GLN A 1 102 ? 16.511 18.441 -7.785 1.00 32.91 102 GLN A CA 1
ATOM 828 C C . GLN A 1 102 ? 16.580 17.349 -8.845 1.00 32.91 102 GLN A C 1
ATOM 830 O O . GLN A 1 102 ? 15.578 17.009 -9.477 1.00 32.91 102 GLN A O 1
ATOM 835 N N . LEU A 1 103 ? 17.780 16.817 -9.048 1.00 36.16 103 LEU A N 1
ATOM 836 C CA . LEU A 1 103 ? 17.989 15.659 -9.887 1.00 36.16 103 LEU A CA 1
ATOM 837 C C . LEU A 1 103 ? 17.393 14.448 -9.162 1.00 36.16 103 LEU A C 1
ATOM 839 O O . LEU A 1 103 ? 18.056 13.775 -8.376 1.00 36.16 103 LEU A O 1
ATOM 843 N N . VAL A 1 104 ? 16.108 14.193 -9.416 1.00 37.12 104 VAL A N 1
ATOM 844 C CA . VAL A 1 104 ? 15.534 12.853 -9.285 1.00 37.12 104 VAL A CA 1
ATOM 845 C C . VAL A 1 104 ? 16.492 11.939 -10.037 1.00 37.12 104 VAL A C 1
ATOM 847 O O . VAL A 1 104 ? 16.802 12.187 -11.205 1.00 37.12 104 VAL A O 1
ATOM 850 N N . SER A 1 105 ? 17.078 10.990 -9.316 1.00 37.56 105 SER A N 1
ATOM 851 C CA . SER A 1 105 ? 18.194 10.184 -9.780 1.00 37.56 105 SER A CA 1
ATOM 852 C C . SER A 1 105 ? 17.933 9.685 -11.206 1.00 37.56 105 SER A C 1
ATOM 854 O O . SER A 1 105 ? 16.875 9.142 -11.507 1.00 37.56 105 SER A O 1
ATOM 856 N N . LEU A 1 106 ? 18.913 9.826 -12.098 1.00 38.38 106 LEU A N 1
ATOM 857 C CA . LEU A 1 106 ? 18.811 9.418 -13.504 1.00 38.38 106 LEU A CA 1
ATOM 858 C C . LEU A 1 106 ? 18.501 7.924 -13.793 1.00 38.38 106 LEU A C 1
ATOM 860 O O . LEU A 1 106 ? 18.232 7.625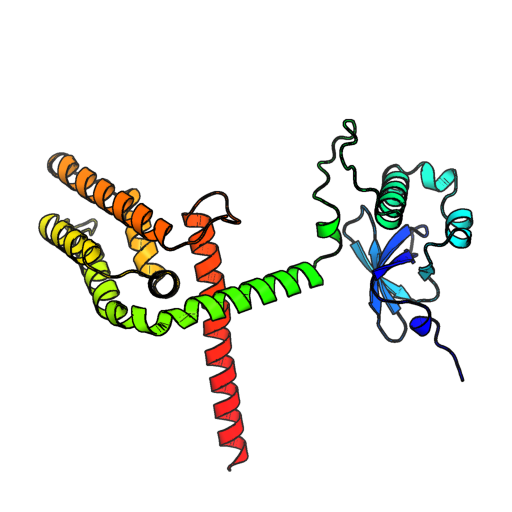 -14.960 1.00 38.38 106 LEU A O 1
ATOM 864 N N . PRO A 1 107 ? 18.417 6.978 -12.827 1.00 41.81 107 PRO A N 1
ATOM 865 C CA . PRO A 1 107 ? 17.680 5.734 -13.053 1.00 41.81 107 PRO A CA 1
ATOM 866 C C . PRO A 1 107 ? 16.182 5.936 -13.364 1.00 41.81 107 PRO A C 1
ATOM 868 O O . PRO A 1 107 ? 15.576 5.054 -13.971 1.00 41.81 107 PRO A O 1
ATOM 871 N N . ASP A 1 108 ? 15.589 7.080 -13.002 1.00 37.19 108 ASP A N 1
ATOM 872 C CA . ASP A 1 108 ? 14.137 7.300 -13.059 1.00 37.19 108 ASP A CA 1
ATOM 873 C C . ASP A 1 108 ? 13.614 7.815 -14.406 1.00 37.19 108 ASP A C 1
ATOM 875 O O . ASP A 1 108 ? 12.432 7.654 -14.711 1.00 37.19 108 ASP A O 1
ATOM 879 N N . VAL A 1 109 ? 14.474 8.361 -15.270 1.00 38.47 109 VAL A N 1
ATOM 880 C CA . VAL A 1 109 ? 14.049 8.812 -16.610 1.00 38.47 109 VAL A CA 1
ATOM 881 C C . VAL A 1 109 ? 13.964 7.621 -17.581 1.00 38.47 109 VAL A C 1
ATOM 883 O O . VAL A 1 109 ? 13.097 7.575 -18.445 1.00 38.47 109 VAL A O 1
ATOM 886 N N . LEU A 1 110 ? 14.752 6.562 -17.365 1.00 41.66 110 LEU A N 1
ATOM 887 C CA . LEU A 1 110 ? 14.820 5.347 -18.199 1.00 41.66 110 LEU A CA 1
ATOM 888 C C . LEU A 1 110 ? 13.614 4.392 -18.106 1.00 41.66 110 LEU A C 1
ATOM 890 O O . LEU A 1 110 ? 13.661 3.261 -18.604 1.00 41.66 110 LEU A O 1
ATOM 894 N N . ALA A 1 111 ? 12.537 4.790 -17.434 1.00 42.25 111 ALA A N 1
ATOM 895 C CA . ALA A 1 111 ? 11.739 3.815 -16.724 1.00 42.25 111 ALA A CA 1
ATOM 896 C C . ALA A 1 111 ? 10.204 3.952 -16.763 1.00 42.25 111 ALA A C 1
ATOM 898 O O . ALA A 1 111 ? 9.544 3.690 -15.764 1.00 42.25 111 ALA A O 1
ATOM 899 N N . PRO A 1 112 ? 9.549 4.157 -17.915 1.00 39.75 112 PRO A N 1
ATOM 900 C CA . PRO A 1 112 ? 8.158 3.731 -18.022 1.00 39.75 112 PRO A CA 1
ATOM 901 C C . PRO A 1 112 ? 8.046 2.205 -18.063 1.00 39.75 112 PRO A C 1
ATOM 903 O O . PRO A 1 112 ? 7.036 1.680 -17.609 1.00 39.75 112 PRO A O 1
ATOM 906 N N . THR A 1 113 ? 9.058 1.493 -18.586 1.00 38.25 113 THR A N 1
ATOM 907 C CA . THR A 1 113 ? 8.990 0.042 -18.848 1.00 38.25 113 THR A CA 1
ATOM 908 C C . THR A 1 113 ? 9.791 -0.787 -17.851 1.00 38.25 113 THR A C 1
ATOM 910 O O . THR A 1 113 ? 9.264 -1.788 -17.406 1.00 38.25 113 THR A O 1
ATOM 913 N N . ILE A 1 114 ? 11.001 -0.386 -17.431 1.00 35.66 114 ILE A N 1
ATOM 914 C CA . ILE A 1 114 ? 11.793 -1.141 -16.434 1.00 35.66 114 ILE A CA 1
ATOM 915 C C . ILE A 1 114 ? 11.325 -0.854 -15.009 1.00 35.66 114 ILE A C 1
ATOM 917 O O . ILE A 1 114 ? 11.208 -1.801 -14.246 1.00 35.66 114 ILE A O 1
ATOM 921 N N . ILE A 1 115 ? 10.969 0.388 -14.642 1.00 37.72 115 ILE A N 1
ATOM 922 C CA . ILE A 1 115 ? 10.246 0.599 -13.377 1.00 37.72 115 ILE A CA 1
ATOM 923 C C . ILE A 1 115 ? 8.878 -0.058 -13.473 1.00 37.72 115 ILE A C 1
ATOM 925 O O . ILE A 1 115 ? 8.512 -0.680 -12.498 1.00 37.72 115 ILE A O 1
ATOM 929 N N . ASN A 1 116 ? 8.140 -0.052 -14.596 1.00 44.56 116 ASN A N 1
ATOM 930 C CA . ASN A 1 116 ? 6.924 -0.883 -14.649 1.00 44.56 116 ASN A CA 1
ATOM 931 C C . ASN A 1 116 ? 7.227 -2.365 -14.495 1.00 44.56 116 ASN A C 1
ATOM 933 O O . ASN A 1 116 ? 6.468 -3.022 -13.809 1.00 44.56 116 ASN A O 1
ATOM 937 N N . GLN A 1 117 ? 8.262 -2.907 -15.136 1.00 46.50 117 GLN A N 1
ATOM 938 C CA . GLN A 1 117 ? 8.562 -4.333 -15.087 1.00 46.50 117 GLN A CA 1
ATOM 939 C C . GLN A 1 117 ? 9.050 -4.700 -13.691 1.00 46.50 117 GLN A C 1
ATOM 941 O O . GLN A 1 117 ? 8.407 -5.507 -13.056 1.00 46.50 117 GLN A O 1
ATOM 946 N N . ASN A 1 118 ? 10.046 -4.006 -13.136 1.00 54.03 118 ASN A N 1
ATOM 947 C CA . ASN A 1 118 ? 10.517 -4.191 -11.762 1.00 54.03 118 ASN A CA 1
ATOM 948 C C . ASN A 1 118 ? 9.424 -3.908 -10.728 1.00 54.03 118 ASN A C 1
ATOM 950 O O . ASN A 1 118 ? 9.358 -4.597 -9.719 1.00 54.03 118 ASN A O 1
ATOM 954 N N . ARG A 1 119 ? 8.544 -2.925 -10.955 1.00 64.12 119 ARG A N 1
ATOM 955 C CA . ARG A 1 119 ? 7.393 -2.650 -10.082 1.00 64.12 119 ARG A CA 1
ATOM 956 C C . ARG A 1 119 ? 6.354 -3.746 -10.212 1.00 64.12 119 ARG A C 1
ATOM 958 O O . ARG A 1 119 ? 5.849 -4.168 -9.186 1.00 64.12 119 ARG A O 1
ATOM 965 N N . LYS A 1 120 ? 6.054 -4.233 -11.416 1.00 69.75 120 LYS A N 1
ATOM 966 C CA . LYS A 1 120 ? 5.146 -5.365 -11.653 1.00 69.75 120 LYS A CA 1
ATOM 967 C C . LYS A 1 120 ? 5.727 -6.667 -11.116 1.00 69.75 120 LYS A C 1
ATOM 969 O O . LYS A 1 120 ? 4.978 -7.456 -10.561 1.00 69.75 120 LYS A O 1
ATOM 974 N N . ASP A 1 121 ? 7.030 -6.875 -11.230 1.00 72.25 121 ASP A N 1
ATOM 975 C CA . ASP A 1 121 ? 7.768 -8.036 -10.743 1.00 72.25 121 ASP A CA 1
ATOM 976 C C . ASP A 1 121 ? 7.845 -7.995 -9.220 1.00 72.25 121 ASP A C 1
ATOM 978 O O . ASP A 1 121 ? 7.571 -8.997 -8.567 1.00 72.25 121 ASP A O 1
ATOM 982 N N . TRP A 1 122 ? 8.110 -6.825 -8.633 1.00 79.81 122 TRP A N 1
ATOM 983 C CA . TRP A 1 122 ? 8.021 -6.605 -7.193 1.00 79.81 122 TRP A CA 1
ATOM 984 C C . TRP A 1 122 ? 6.589 -6.801 -6.689 1.00 79.81 122 TRP A C 1
ATOM 986 O O . TRP A 1 122 ? 6.393 -7.524 -5.721 1.00 79.81 122 TRP A O 1
ATOM 996 N N . GLN A 1 123 ? 5.584 -6.232 -7.362 1.00 84.00 123 GLN A N 1
ATOM 997 C CA . GLN A 1 123 ? 4.164 -6.406 -7.038 1.00 84.00 123 GLN A CA 1
ATOM 998 C C . GLN A 1 123 ? 3.752 -7.880 -7.118 1.00 84.00 123 GLN A C 1
ATOM 1000 O O . GLN A 1 123 ? 3.082 -8.390 -6.225 1.00 84.00 123 GLN A O 1
ATOM 1005 N N . LEU A 1 124 ? 4.179 -8.589 -8.162 1.00 81.06 124 LEU A N 1
ATOM 1006 C CA . LEU A 1 124 ? 3.887 -10.003 -8.357 1.00 81.06 124 LEU A CA 1
ATOM 1007 C C . LEU A 1 124 ? 4.598 -10.865 -7.311 1.00 81.06 124 LEU A C 1
ATOM 1009 O O . LEU A 1 124 ? 3.990 -11.778 -6.755 1.00 81.06 124 LEU A O 1
ATOM 1013 N N . ASN A 1 125 ? 5.863 -10.570 -7.011 1.00 82.44 125 ASN A N 1
ATOM 1014 C CA . ASN A 1 125 ? 6.624 -11.244 -5.965 1.00 82.44 125 ASN A CA 1
ATOM 1015 C C . ASN A 1 125 ? 6.004 -10.998 -4.583 1.00 82.44 125 ASN A C 1
ATOM 1017 O O . ASN A 1 125 ? 5.819 -11.936 -3.814 1.00 82.44 125 ASN A O 1
ATOM 1021 N N . TYR A 1 126 ? 5.591 -9.761 -4.309 1.00 87.19 126 TYR A N 1
ATOM 1022 C CA . TYR A 1 126 ? 4.849 -9.382 -3.114 1.00 87.19 126 TYR A CA 1
ATOM 1023 C C . TYR A 1 126 ? 3.578 -10.224 -2.956 1.00 87.19 126 TYR A C 1
ATOM 1025 O O . TYR A 1 126 ? 3.392 -10.887 -1.937 1.00 87.19 126 TYR A O 1
ATOM 1033 N N . VAL A 1 127 ? 2.732 -10.277 -3.989 1.00 86.69 127 VAL A N 1
ATOM 1034 C CA . VAL A 1 127 ? 1.486 -11.058 -3.955 1.00 86.69 127 VAL A CA 1
ATOM 1035 C C . VAL A 1 127 ? 1.768 -12.548 -3.767 1.00 86.69 127 VAL A C 1
ATOM 1037 O O . VAL A 1 127 ? 1.075 -13.202 -2.988 1.00 86.69 127 VAL A O 1
ATOM 1040 N N . ARG A 1 128 ? 2.792 -13.097 -4.437 1.00 83.81 128 ARG A N 1
ATOM 1041 C CA . ARG A 1 128 ? 3.222 -14.493 -4.247 1.00 83.81 128 ARG A CA 1
ATOM 1042 C C . ARG A 1 128 ? 3.638 -14.756 -2.803 1.00 83.81 128 ARG A C 1
ATOM 1044 O O . ARG A 1 128 ? 3.178 -15.735 -2.227 1.00 83.81 128 ARG A O 1
ATOM 1051 N N . GLN A 1 129 ? 4.447 -13.872 -2.224 1.00 86.31 129 GLN A N 1
ATOM 1052 C CA . GLN A 1 129 ? 4.941 -13.993 -0.857 1.00 86.31 129 GLN A CA 1
ATOM 1053 C C . GLN A 1 129 ? 3.798 -13.962 0.159 1.00 86.31 129 GLN A C 1
ATOM 1055 O O . GLN A 1 129 ? 3.710 -14.844 1.007 1.00 86.31 129 GLN A O 1
ATOM 1060 N N . VAL A 1 130 ? 2.896 -12.987 0.049 1.00 87.38 130 VAL A N 1
ATOM 1061 C CA . VAL A 1 130 ? 1.771 -12.840 0.981 1.00 87.38 130 VAL A CA 1
ATOM 1062 C C . VAL A 1 130 ? 0.803 -14.024 0.867 1.00 87.38 130 VAL A C 1
ATOM 1064 O O . VAL A 1 130 ? 0.297 -14.509 1.874 1.00 87.38 130 VAL A O 1
ATOM 1067 N N . ARG A 1 131 ? 0.609 -14.595 -0.331 1.00 86.94 131 ARG A N 1
ATOM 1068 C CA . ARG A 1 131 ? -0.204 -15.815 -0.518 1.00 86.94 131 ARG A CA 1
ATOM 1069 C C . ARG A 1 131 ? 0.363 -17.061 0.1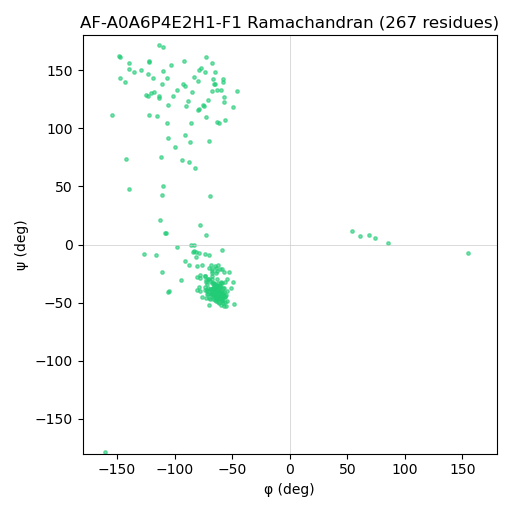72 1.00 86.94 131 ARG A C 1
ATOM 1071 O O . ARG A 1 131 ? -0.402 -17.997 0.407 1.00 86.94 131 ARG A O 1
ATOM 1078 N N . LEU A 1 132 ? 1.654 -17.098 0.518 1.00 86.94 132 LEU A N 1
ATOM 1079 C CA . LEU A 1 132 ? 2.219 -18.211 1.295 1.00 86.94 132 LEU A CA 1
ATOM 1080 C C . LEU A 1 132 ? 1.605 -18.294 2.698 1.00 86.94 132 LEU A C 1
ATOM 1082 O O . LEU A 1 132 ? 1.518 -19.379 3.263 1.00 86.94 132 LEU A O 1
ATOM 1086 N N . GLU A 1 133 ? 1.080 -17.186 3.226 1.00 86.56 133 GLU A N 1
ATOM 1087 C CA . GLU A 1 133 ? 0.424 -17.125 4.534 1.00 86.56 133 GLU A CA 1
ATOM 1088 C C . GLU A 1 133 ? -1.011 -17.687 4.519 1.00 86.56 133 GLU A C 1
ATOM 1090 O O . GLU A 1 133 ? -1.776 -17.427 5.443 1.00 86.56 133 GLU A O 1
ATOM 1095 N N . ARG A 1 134 ? -1.421 -18.458 3.501 1.00 85.12 134 ARG A N 1
ATOM 1096 C CA . ARG A 1 134 ? -2.805 -18.957 3.324 1.00 85.12 134 ARG A CA 1
ATOM 1097 C C . ARG A 1 134 ? -3.415 -19.620 4.564 1.00 85.12 134 ARG A C 1
ATOM 1099 O O . ARG A 1 134 ? -4.615 -19.515 4.786 1.00 85.12 134 ARG A O 1
ATOM 1106 N N . GLU A 1 135 ? -2.602 -20.280 5.384 1.00 83.00 135 GLU A N 1
ATOM 1107 C CA . GLU A 1 135 ? -3.049 -20.982 6.596 1.00 83.00 135 GLU A CA 1
ATOM 1108 C C . GLU A 1 135 ? -3.564 -20.009 7.674 1.00 83.00 135 GLU A C 1
ATOM 1110 O O . GLU A 1 135 ? -4.441 -20.350 8.474 1.00 83.00 135 GLU A O 1
ATOM 1115 N N . SER A 1 136 ? -3.109 -18.752 7.632 1.00 83.81 136 SER A N 1
ATOM 1116 C CA . SER A 1 136 ? -3.593 -17.671 8.499 1.00 83.81 136 SER A CA 1
ATOM 1117 C C . SER A 1 136 ? -5.037 -17.241 8.200 1.00 83.81 136 SER A C 1
ATOM 1119 O O . SER A 1 136 ? -5.693 -16.656 9.063 1.00 83.81 136 SER A O 1
ATOM 1121 N N . LEU A 1 137 ? -5.580 -17.581 7.021 1.00 88.44 137 LEU A N 1
ATOM 1122 C CA . LEU A 1 137 ? -6.966 -17.265 6.653 1.00 88.44 137 LEU A CA 1
ATOM 1123 C C . LEU A 1 137 ? -8.001 -18.083 7.437 1.00 88.44 137 LEU A C 1
ATOM 1125 O O . LEU A 1 137 ? -9.185 -17.759 7.405 1.00 88.44 137 LEU A O 1
ATOM 1129 N N . SER A 1 138 ? -7.581 -19.090 8.205 1.00 88.94 138 SER A N 1
ATOM 1130 C CA . SER A 1 138 ? -8.463 -19.799 9.144 1.00 88.94 138 SER A CA 1
ATOM 1131 C C . SER A 1 138 ? -9.160 -18.853 10.138 1.00 88.94 138 SER A C 1
ATOM 1133 O O . SER A 1 138 ? -10.298 -19.101 10.540 1.00 88.94 138 SER A O 1
ATOM 1135 N N . ALA A 1 139 ? -8.523 -17.728 10.486 1.00 90.19 139 ALA A N 1
ATOM 1136 C CA . ALA A 1 139 ? -9.090 -16.707 11.364 1.00 90.19 139 ALA A CA 1
ATOM 1137 C C . ALA A 1 139 ? -10.022 -15.705 10.649 1.00 90.19 139 ALA A C 1
ATOM 1139 O O . ALA A 1 139 ? -10.644 -14.875 11.315 1.00 90.19 139 ALA A O 1
ATOM 1140 N N . GLU A 1 140 ? -10.154 -15.764 9.321 1.00 91.62 140 GLU A N 1
ATOM 1141 C CA . GLU A 1 140 ? -10.785 -14.713 8.517 1.00 91.62 140 GLU A CA 1
ATOM 1142 C C . GLU A 1 140 ? -12.267 -14.503 8.821 1.00 91.62 140 GLU A C 1
ATOM 1144 O O . GLU A 1 140 ? -12.697 -13.377 9.073 1.00 91.62 140 GLU A O 1
ATOM 1149 N N . VAL A 1 141 ? -13.050 -15.582 8.859 1.00 92.81 141 VAL A N 1
ATOM 1150 C CA . VAL A 1 141 ? -14.490 -15.501 9.147 1.00 92.81 141 VAL A CA 1
ATOM 1151 C C . VAL A 1 141 ? -14.726 -14.843 10.506 1.00 92.81 141 VAL A C 1
ATOM 1153 O O . VAL A 1 141 ? -15.588 -13.973 10.647 1.00 92.81 141 VAL A O 1
ATOM 1156 N N . LYS A 1 142 ? -13.914 -15.215 11.502 1.00 94.25 142 LYS A N 1
ATOM 1157 C CA . LYS A 1 142 ? -13.986 -14.645 12.848 1.00 94.25 142 LYS A CA 1
ATOM 1158 C C . LYS A 1 142 ? -13.549 -13.181 12.853 1.00 94.25 142 LYS A C 1
ATOM 1160 O O . LYS A 1 142 ? -14.228 -12.363 13.463 1.00 94.25 142 LYS A O 1
ATOM 1165 N N . PHE A 1 143 ? -12.476 -12.834 12.147 1.00 95.19 143 PHE A N 1
ATOM 1166 C CA . PHE A 1 143 ? -12.016 -11.453 12.005 1.00 95.19 143 PHE A CA 1
ATOM 1167 C C . PHE A 1 143 ? -13.109 -10.547 11.420 1.00 95.19 143 PHE A C 1
ATOM 1169 O O . PHE A 1 143 ? -13.486 -9.553 12.043 1.00 95.19 143 PHE A O 1
ATOM 1176 N N . ILE A 1 144 ? -13.691 -10.932 10.281 1.00 93.75 144 ILE A N 1
ATOM 1177 C CA . ILE A 1 144 ? -14.775 -10.187 9.624 1.00 93.75 144 ILE A CA 1
ATOM 1178 C C . ILE A 1 144 ? -15.985 -10.060 10.553 1.00 93.75 144 ILE A C 1
ATOM 1180 O O . ILE A 1 144 ? -16.553 -8.974 10.692 1.00 93.75 144 ILE A O 1
ATOM 1184 N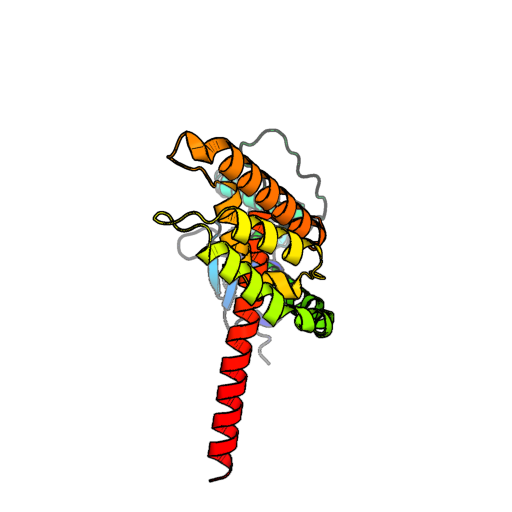 N . HIS A 1 145 ? -16.382 -11.158 11.203 1.00 94.50 145 HIS A N 1
ATOM 1185 C CA . HIS A 1 145 ? -17.512 -11.162 12.124 1.00 94.50 145 HIS A CA 1
ATOM 1186 C C . HIS A 1 145 ? -17.312 -10.156 13.263 1.00 94.50 145 HIS A C 1
ATOM 1188 O O . HIS A 1 145 ? -18.173 -9.305 13.489 1.00 94.50 145 HIS A O 1
ATOM 1194 N N . VAL A 1 146 ? -16.159 -10.199 13.935 1.00 95.31 146 VAL A N 1
ATOM 1195 C CA . VAL A 1 146 ? -15.869 -9.319 15.074 1.00 95.31 146 VAL A CA 1
ATOM 1196 C C . VAL A 1 146 ? -15.795 -7.849 14.643 1.00 95.31 146 VAL A C 1
ATOM 1198 O O . VAL A 1 146 ? -16.326 -6.981 15.336 1.00 95.31 146 VAL A O 1
ATOM 1201 N N . ILE A 1 147 ? -15.226 -7.550 13.471 1.00 94.25 147 ILE A N 1
ATOM 1202 C CA . ILE A 1 147 ? -15.219 -6.183 12.927 1.00 94.25 147 ILE A CA 1
ATOM 1203 C C . ILE A 1 147 ? -16.637 -5.701 12.596 1.00 94.25 147 ILE A C 1
ATOM 1205 O O . ILE A 1 147 ? -16.980 -4.548 12.858 1.00 94.25 147 ILE A O 1
ATOM 1209 N N . ASN A 1 148 ? -17.501 -6.565 12.064 1.00 92.50 148 ASN A N 1
ATOM 1210 C CA . ASN A 1 148 ? -18.893 -6.206 11.797 1.00 92.50 148 ASN A CA 1
ATOM 1211 C C . ASN A 1 148 ? -19.685 -5.953 13.086 1.00 92.50 148 ASN A C 1
ATOM 1213 O O . ASN A 1 148 ? -20.480 -5.011 13.125 1.00 92.50 148 ASN A O 1
ATOM 1217 N N . VAL A 1 149 ? -19.432 -6.723 14.150 1.00 93.06 149 VAL A N 1
ATOM 1218 C CA . VAL A 1 149 ? -19.975 -6.448 15.491 1.00 93.06 149 VAL A CA 1
ATOM 1219 C C . VAL A 1 149 ? -19.498 -5.084 15.985 1.00 93.06 149 VAL A C 1
ATOM 1221 O O . VAL A 1 149 ? -20.317 -4.271 16.415 1.00 93.06 149 VAL A O 1
ATOM 1224 N N . LEU A 1 150 ? -18.205 -4.781 15.851 1.00 92.81 150 LEU A N 1
ATOM 1225 C CA . LEU A 1 150 ? -17.636 -3.490 16.242 1.00 92.81 150 LEU A CA 1
ATOM 1226 C C . LEU A 1 150 ? -18.299 -2.319 15.491 1.00 92.81 150 LEU A C 1
ATOM 1228 O O . LEU A 1 150 ? -18.768 -1.366 16.113 1.00 92.81 150 LEU A O 1
ATOM 1232 N N . ARG A 1 151 ? -18.429 -2.421 14.162 1.00 90.94 151 ARG A N 1
ATOM 1233 C CA . ARG A 1 151 ? -19.123 -1.428 13.317 1.00 90.94 151 ARG A CA 1
ATOM 1234 C C . ARG A 1 151 ? -20.597 -1.276 13.687 1.00 90.94 151 ARG A C 1
ATOM 1236 O O . ARG A 1 151 ? -21.134 -0.171 13.670 1.00 90.94 151 ARG A O 1
ATOM 1243 N N . GLY A 1 152 ? -21.268 -2.387 13.988 1.00 88.56 152 GLY A N 1
ATOM 1244 C CA . GLY A 1 152 ? -22.666 -2.404 14.415 1.00 88.56 152 GLY A CA 1
ATOM 1245 C C . GLY A 1 152 ? -22.882 -1.739 15.773 1.00 88.56 152 GLY A C 1
ATOM 1246 O O . GLY A 1 152 ? -23.907 -1.089 15.967 1.00 88.56 152 GLY A O 1
ATOM 1247 N N . SER A 1 153 ? -21.898 -1.863 16.664 1.00 90.56 153 SER A N 1
ATOM 1248 C CA . SER A 1 153 ? -21.936 -1.337 18.029 1.00 90.56 153 SER A CA 1
ATOM 1249 C C . SER A 1 153 ? -21.672 0.169 18.090 1.00 90.56 153 SER A C 1
ATOM 1251 O O . SER A 1 153 ? -22.146 0.829 19.002 1.00 90.56 153 SER A O 1
ATOM 1253 N N . LEU A 1 154 ? -20.950 0.744 17.125 1.00 88.12 154 LEU A N 1
ATOM 1254 C CA . LEU A 1 154 ? -20.519 2.150 17.148 1.00 88.12 154 LEU A CA 1
ATOM 1255 C C . LEU A 1 154 ? -21.225 3.012 16.089 1.00 88.12 154 LEU A C 1
ATOM 1257 O O . LEU A 1 154 ? -20.602 3.826 15.408 1.00 88.12 154 LEU A O 1
ATOM 1261 N N . ARG A 1 155 ? -22.540 2.837 15.915 1.00 84.94 155 ARG A N 1
ATOM 1262 C CA . ARG A 1 155 ? -23.323 3.632 14.954 1.00 84.94 155 ARG A CA 1
ATOM 1263 C C . ARG A 1 155 ? -23.651 5.013 15.525 1.00 84.94 155 ARG A C 1
ATOM 1265 O O . ARG A 1 155 ? -23.909 5.151 16.715 1.00 84.94 155 ARG A O 1
ATOM 1272 N N . LEU A 1 156 ? -23.782 6.016 14.651 1.00 75.12 156 LEU A N 1
ATOM 1273 C CA . LEU A 1 156 ? -24.125 7.401 15.029 1.00 75.12 156 LEU A CA 1
ATOM 1274 C C . LEU A 1 156 ? -25.366 7.506 15.933 1.00 75.12 156 LEU A C 1
ATOM 1276 O O . LEU A 1 156 ? -25.405 8.326 16.838 1.00 75.12 156 LEU A O 1
ATOM 1280 N N . ARG A 1 157 ? -26.378 6.660 15.699 1.00 72.81 157 ARG A N 1
ATOM 1281 C CA . ARG A 1 157 ? -27.654 6.682 16.436 1.00 72.81 157 ARG A CA 1
ATOM 1282 C C . ARG A 1 157 ? -27.686 5.776 17.671 1.00 72.81 157 ARG A C 1
ATOM 1284 O O . ARG A 1 157 ? -28.623 5.872 18.454 1.00 72.81 157 ARG A O 1
ATOM 1291 N N . LYS A 1 158 ? -26.729 4.854 17.812 1.00 78.19 158 LYS A N 1
ATOM 1292 C CA . LYS A 1 158 ? -26.678 3.888 18.916 1.00 78.19 158 LYS A CA 1
ATOM 1293 C C . LYS A 1 158 ? -25.236 3.451 19.138 1.00 78.19 158 LYS A C 1
ATOM 1295 O O . LYS A 1 158 ? -24.674 2.742 18.302 1.00 78.19 158 LYS A O 1
ATOM 1300 N N . GLN A 1 159 ? -24.685 3.870 20.270 1.00 87.06 159 GLN A N 1
ATOM 1301 C CA . GLN A 1 159 ? -23.333 3.544 20.700 1.00 87.06 159 GLN A CA 1
ATOM 1302 C C . GLN A 1 159 ? -23.412 2.532 21.850 1.00 87.06 159 GLN A C 1
ATOM 1304 O O . GLN A 1 159 ? -23.788 2.858 22.970 1.00 87.06 159 GLN A O 1
ATOM 1309 N N . ASP A 1 160 ? -23.103 1.279 21.543 1.00 91.69 160 ASP A N 1
ATOM 1310 C CA . ASP A 1 160 ? -22.982 0.174 22.487 1.00 91.69 160 ASP A CA 1
ATOM 1311 C C . ASP A 1 160 ? -21.497 -0.054 22.797 1.00 91.69 160 ASP A C 1
ATOM 1313 O O . ASP A 1 160 ? -20.799 -0.861 22.174 1.00 91.69 160 ASP A O 1
ATOM 1317 N N . TYR A 1 161 ? -20.996 0.728 23.752 1.00 91.94 161 TYR A N 1
ATOM 1318 C CA . TYR A 1 161 ? -19.609 0.656 24.202 1.00 91.94 161 TYR A CA 1
ATOM 1319 C C . TYR A 1 161 ? -19.222 -0.716 24.779 1.00 91.94 161 TYR A C 1
ATOM 1321 O O . TYR A 1 161 ? -18.156 -1.210 24.406 1.00 91.94 161 TYR A O 1
ATOM 1329 N N . PRO A 1 162 ? -20.040 -1.379 25.623 1.00 93.44 162 PRO A N 1
ATOM 1330 C CA . PRO A 1 162 ? -19.738 -2.728 26.104 1.00 93.44 162 PRO A CA 1
ATOM 1331 C C . PRO A 1 162 ? -19.485 -3.739 24.979 1.00 93.44 162 PRO A C 1
ATOM 1333 O O . PRO A 1 162 ? -18.459 -4.428 24.995 1.00 93.44 162 PRO A O 1
ATOM 1336 N N . SER A 1 163 ? -20.363 -3.786 23.972 1.00 93.56 163 SER A N 1
ATOM 1337 C CA . SER A 1 163 ? -20.202 -4.690 22.826 1.00 93.56 163 SER A CA 1
ATOM 1338 C C . SER A 1 163 ? -18.952 -4.355 22.006 1.00 93.56 163 SER A C 1
ATOM 1340 O O . SER A 1 163 ? -18.207 -5.256 21.611 1.00 93.56 163 SER A O 1
ATOM 1342 N N . ALA A 1 164 ? -18.656 -3.065 21.815 1.00 94.25 164 ALA A N 1
ATOM 1343 C CA . ALA A 1 164 ? -17.442 -2.620 21.132 1.00 94.25 164 ALA A CA 1
ATOM 1344 C C . ALA A 1 164 ? -16.159 -3.028 21.880 1.00 94.25 164 ALA A C 1
ATOM 1346 O O . ALA A 1 164 ? -15.212 -3.523 21.268 1.00 94.25 164 ALA A O 1
ATOM 1347 N N . LEU A 1 165 ? -16.123 -2.864 23.206 1.00 93.69 165 LEU A N 1
ATOM 1348 C CA . LEU A 1 165 ? -14.981 -3.261 24.035 1.00 93.69 165 LEU A CA 1
ATOM 1349 C C . LEU A 1 165 ? -14.756 -4.777 24.001 1.00 93.69 165 LEU A C 1
ATOM 1351 O O . LEU A 1 165 ? -13.612 -5.218 23.874 1.00 93.69 165 LEU A O 1
ATOM 1355 N N . CYS A 1 166 ? -15.831 -5.567 24.053 1.00 94.69 166 CYS A N 1
ATOM 1356 C CA . CYS A 1 166 ? -15.751 -7.019 23.902 1.00 94.69 166 CYS A CA 1
ATOM 1357 C C . CYS A 1 166 ? -15.191 -7.405 22.523 1.00 94.69 166 CYS A C 1
ATOM 1359 O O . CYS A 1 166 ? -14.302 -8.253 22.429 1.00 94.69 166 CYS A O 1
ATOM 1361 N N . ALA A 1 167 ? -15.636 -6.738 21.454 1.00 95.25 167 ALA A N 1
ATOM 1362 C CA . ALA A 1 167 ? -15.106 -6.964 20.112 1.00 95.25 167 ALA A CA 1
ATOM 1363 C C . ALA A 1 167 ? -13.596 -6.667 20.034 1.00 95.25 167 ALA A C 1
ATOM 1365 O O . ALA A 1 167 ? -12.841 -7.485 19.512 1.00 95.25 167 ALA A O 1
ATOM 1366 N N . PHE A 1 168 ? -13.117 -5.564 20.624 1.00 95.19 168 PHE A N 1
ATOM 1367 C CA . PHE A 1 168 ? -11.677 -5.277 20.684 1.00 95.19 168 PHE A CA 1
ATOM 1368 C C . PHE A 1 168 ? -10.878 -6.358 21.423 1.00 95.19 168 PHE A C 1
ATOM 1370 O O . PHE A 1 168 ? -9.807 -6.744 20.956 1.00 95.19 168 PHE A O 1
ATOM 1377 N N . GLN A 1 169 ? -11.390 -6.880 22.540 1.00 94.62 169 GLN A N 1
ATOM 1378 C CA . GLN A 1 169 ? -10.743 -7.980 23.267 1.00 94.62 169 GLN A CA 1
ATOM 1379 C C . GLN A 1 169 ? -10.661 -9.251 22.415 1.00 94.62 169 GLN A C 1
ATOM 1381 O O . GLN A 1 169 ? -9.625 -9.913 22.382 1.00 94.62 169 GLN A O 1
ATOM 1386 N N . GLN A 1 170 ? -11.722 -9.573 21.673 1.00 94.25 170 GLN A N 1
ATOM 1387 C CA . GLN A 1 170 ? -11.707 -10.714 20.760 1.00 94.25 170 GLN A CA 1
ATOM 1388 C C . GLN A 1 170 ? -10.679 -10.529 19.636 1.00 94.25 170 GLN A C 1
ATOM 1390 O O . GLN A 1 170 ? -9.965 -11.479 19.321 1.00 94.25 170 GLN A O 1
ATOM 1395 N N . LEU A 1 171 ? -10.549 -9.317 19.078 1.00 93.94 171 LEU A N 1
ATOM 1396 C CA . LEU A 1 171 ? -9.543 -9.000 18.053 1.00 93.94 171 LEU A CA 1
ATOM 1397 C C . LEU A 1 171 ? -8.110 -9.142 18.581 1.00 93.94 171 LEU A C 1
ATOM 1399 O O . LEU A 1 171 ? -7.236 -9.595 17.843 1.00 93.94 171 LEU A O 1
ATOM 1403 N N . GLN A 1 172 ? -7.857 -8.809 19.851 1.00 91.19 172 GLN A N 1
ATOM 1404 C CA . GLN A 1 172 ? -6.538 -8.990 20.472 1.00 91.19 172 GLN A CA 1
ATOM 1405 C C . GLN A 1 172 ? -6.091 -10.459 20.483 1.00 91.19 172 GLN A C 1
ATOM 1407 O O . GLN A 1 172 ? -4.916 -10.735 20.263 1.00 91.19 172 GLN A O 1
ATOM 1412 N N . GLY A 1 173 ? -7.020 -11.399 20.667 1.00 89.25 173 GLY A N 1
ATOM 1413 C CA . GLY A 1 173 ? -6.723 -12.835 20.669 1.00 89.25 173 GLY A CA 1
ATOM 1414 C C . GLY A 1 173 ? -6.607 -13.481 19.285 1.00 89.25 173 GLY A C 1
ATOM 1415 O O . GLY A 1 173 ? -6.272 -14.660 19.200 1.00 89.25 173 GLY A O 1
ATOM 1416 N N . LEU A 1 174 ? -6.904 -12.761 18.198 1.00 92.44 174 LEU A N 1
ATOM 1417 C CA . LEU A 1 174 ? -6.774 -13.309 16.846 1.00 92.44 174 LEU A CA 1
ATOM 1418 C C . LEU A 1 174 ? -5.325 -13.284 16.381 1.00 92.44 174 LEU A C 1
ATOM 1420 O O . LEU A 1 174 ? -4.615 -12.302 16.600 1.00 92.44 174 LEU A O 1
ATOM 1424 N N . VAL A 1 175 ? -4.912 -14.345 15.692 1.00 91.31 175 VAL A N 1
ATOM 1425 C CA . VAL A 1 175 ? -3.666 -14.351 14.925 1.00 91.31 175 VAL A CA 1
ATOM 1426 C C . VAL A 1 175 ? -3.912 -13.543 13.659 1.00 91.31 175 VAL A C 1
ATOM 1428 O O . VAL A 1 175 ? -4.813 -13.854 12.882 1.00 91.31 175 VAL A O 1
ATOM 1431 N N . LEU A 1 176 ? -3.142 -12.473 13.497 1.00 93.50 176 LEU A N 1
ATOM 1432 C CA . LEU A 1 176 ? -3.202 -11.594 12.340 1.00 93.50 176 LEU A CA 1
ATOM 1433 C C . LEU A 1 176 ? -2.021 -11.905 11.420 1.00 93.50 176 LEU A C 1
ATOM 1435 O O . LEU A 1 176 ? -0.995 -12.429 11.854 1.00 93.50 176 LEU A O 1
ATOM 1439 N N . SER A 1 177 ? -2.189 -11.601 10.144 1.00 93.94 177 SER A N 1
ATOM 1440 C CA . SER A 1 177 ? -1.185 -11.801 9.106 1.00 93.94 177 SER A CA 1
ATOM 1441 C C . SER A 1 177 ? -1.322 -10.704 8.064 1.00 93.94 177 SER A C 1
ATOM 1443 O O . SER A 1 177 ? -2.371 -10.055 7.981 1.00 93.94 177 SER A O 1
ATOM 1445 N N . GLU A 1 178 ? -0.285 -10.495 7.255 1.00 94.19 178 GLU A N 1
ATOM 1446 C CA . GLU A 1 178 ? -0.352 -9.489 6.200 1.00 94.19 178 GLU A CA 1
ATOM 1447 C C . GLU A 1 178 ? -1.459 -9.859 5.200 1.00 94.19 178 GLU A C 1
ATOM 1449 O O . GLU A 1 178 ? -2.288 -9.013 4.857 1.00 94.19 178 GLU A O 1
ATOM 1454 N N . LEU A 1 179 ? -1.558 -11.146 4.834 1.00 93.25 179 LEU A N 1
ATOM 1455 C CA . LEU A 1 179 ? -2.581 -11.659 3.916 1.00 93.25 179 LEU A CA 1
ATOM 1456 C C . LEU A 1 179 ? -4.010 -11.403 4.403 1.00 93.25 179 LEU A C 1
ATOM 1458 O O . LEU A 1 179 ? -4.857 -10.946 3.629 1.00 93.25 179 LEU A O 1
ATOM 1462 N N . LEU A 1 180 ? -4.284 -11.689 5.679 1.00 94.06 180 LEU A N 1
ATOM 1463 C CA . LEU A 1 180 ? -5.604 -11.483 6.268 1.00 94.06 180 LEU A CA 1
ATOM 1464 C C . LEU A 1 180 ? -6.014 -10.007 6.182 1.00 94.06 180 LEU A C 1
ATOM 1466 O O . LEU A 1 180 ? -7.160 -9.702 5.846 1.00 94.06 180 LEU A O 1
ATOM 1470 N N . LEU A 1 181 ? -5.079 -9.095 6.458 1.00 95.25 181 LEU A N 1
ATOM 1471 C CA . LEU A 1 181 ? -5.334 -7.657 6.489 1.00 95.25 181 LEU A CA 1
ATOM 1472 C C . LEU A 1 181 ? -5.530 -7.073 5.085 1.00 95.25 181 LEU A C 1
ATOM 1474 O O . LEU A 1 181 ? -6.484 -6.323 4.878 1.00 95.25 181 LEU A O 1
ATOM 1478 N N . VAL A 1 182 ? -4.683 -7.415 4.107 1.00 93.38 182 VAL A N 1
ATOM 1479 C CA . VAL A 1 182 ? -4.802 -6.868 2.737 1.00 93.38 182 VAL A CA 1
ATOM 1480 C C . VAL A 1 182 ? -6.019 -7.408 1.984 1.00 93.38 182 VAL A C 1
ATOM 1482 O O . VAL A 1 182 ? -6.600 -6.702 1.159 1.00 93.38 182 VAL A O 1
ATOM 1485 N N . ARG A 1 183 ? -6.461 -8.636 2.291 1.00 90.56 183 ARG A N 1
ATOM 1486 C CA . ARG A 1 183 ? -7.680 -9.221 1.712 1.00 90.56 183 ARG A CA 1
ATOM 1487 C C . ARG A 1 183 ? -8.957 -8.595 2.281 1.00 90.56 183 ARG A C 1
ATOM 1489 O O . ARG A 1 183 ? -9.965 -8.523 1.583 1.00 90.56 183 ARG A O 1
ATOM 1496 N N . ASN A 1 184 ? -8.903 -8.089 3.513 1.00 92.44 184 ASN A N 1
ATOM 1497 C CA . ASN A 1 184 ? -10.047 -7.527 4.230 1.00 92.44 184 ASN A CA 1
ATOM 1498 C C . ASN A 1 184 ? -9.950 -6.003 4.386 1.00 92.44 184 ASN A C 1
ATOM 1500 O O . ASN A 1 184 ? -10.149 -5.470 5.479 1.00 92.44 184 ASN A O 1
ATOM 1504 N N . PHE A 1 185 ? -9.699 -5.293 3.280 1.00 92.31 185 PHE A N 1
ATOM 1505 C CA . PHE A 1 185 ? -9.511 -3.837 3.271 1.00 92.31 185 PHE A CA 1
ATOM 1506 C C . PHE A 1 185 ? -10.592 -3.061 4.031 1.00 92.31 185 PHE A C 1
ATOM 1508 O O . PHE A 1 185 ? -10.283 -2.294 4.937 1.00 92.31 185 PHE A O 1
ATOM 1515 N N . GLY A 1 186 ? -11.870 -3.319 3.734 1.00 89.25 186 GLY A N 1
ATOM 1516 C CA . GLY A 1 186 ? -12.976 -2.613 4.391 1.00 89.25 186 GLY A CA 1
ATOM 1517 C C . GLY A 1 186 ? -13.057 -2.856 5.904 1.00 89.25 186 GLY A C 1
ATOM 1518 O O . GLY A 1 186 ? -13.619 -2.040 6.633 1.00 89.25 186 GLY A O 1
ATOM 1519 N N . ALA A 1 187 ? -12.493 -3.962 6.398 1.00 92.75 187 ALA A N 1
ATOM 1520 C CA . ALA A 1 187 ? -12.431 -4.241 7.826 1.00 92.75 187 ALA A CA 1
ATOM 1521 C C . ALA A 1 187 ? -11.340 -3.405 8.514 1.00 92.75 187 ALA A C 1
ATOM 1523 O O . ALA A 1 187 ? -11.597 -2.803 9.556 1.00 92.75 187 ALA A O 1
ATOM 1524 N N . VAL A 1 188 ? -10.151 -3.322 7.913 1.00 93.62 188 VAL A N 1
ATOM 1525 C CA . VAL A 1 188 ? -9.040 -2.500 8.422 1.00 93.62 188 VAL A CA 1
ATOM 1526 C C . VAL A 1 188 ? -9.371 -1.008 8.305 1.00 93.62 188 VAL A C 1
ATOM 1528 O O . VAL A 1 188 ? -9.167 -0.258 9.255 1.00 93.62 188 VAL A O 1
ATOM 1531 N N . GLU A 1 189 ? -9.978 -0.585 7.195 1.00 92.31 189 GLU A N 1
ATOM 1532 C CA . GLU A 1 189 ? -10.469 0.783 6.990 1.00 92.31 189 GLU A CA 1
ATOM 1533 C C . GLU A 1 189 ? -11.495 1.199 8.049 1.00 92.31 189 GLU A C 1
ATOM 1535 O O . GLU A 1 189 ? -11.442 2.314 8.569 1.00 92.31 189 GLU A O 1
ATOM 1540 N N . ALA A 1 190 ? -12.394 0.294 8.447 1.00 90.62 190 ALA A N 1
ATOM 1541 C CA . ALA A 1 190 ? -13.322 0.572 9.535 1.00 90.62 190 ALA A CA 1
ATOM 1542 C C . ALA A 1 190 ? -12.588 0.874 10.853 1.00 90.62 190 ALA A C 1
ATOM 1544 O O . ALA A 1 190 ? -12.972 1.804 11.560 1.00 90.62 190 ALA A O 1
ATOM 1545 N N . VAL A 1 191 ? -11.519 0.136 11.173 1.00 93.75 191 VAL A N 1
ATOM 1546 C CA . VAL A 1 191 ? -10.689 0.402 12.362 1.00 93.75 191 VAL A CA 1
ATOM 1547 C C . VAL A 1 191 ? -9.935 1.724 12.220 1.00 93.75 191 VAL A C 1
ATOM 1549 O O . VAL A 1 191 ? -9.915 2.507 13.167 1.00 93.75 191 VAL A O 1
ATOM 1552 N N . HIS A 1 192 ? -9.389 2.020 11.039 1.00 93.81 192 HIS A N 1
ATOM 1553 C CA . HIS A 1 192 ? -8.714 3.290 10.772 1.00 93.81 192 HIS A CA 1
ATOM 1554 C C . HIS A 1 192 ? -9.643 4.494 10.999 1.00 93.81 192 HIS A C 1
ATOM 1556 O O . HIS A 1 192 ? -9.260 5.472 11.640 1.00 93.81 192 HIS A O 1
ATOM 1562 N N . HIS A 1 193 ? -10.906 4.413 10.574 1.00 90.38 193 HIS A N 1
ATOM 1563 C CA . HIS A 1 193 ? -11.891 5.452 10.882 1.00 90.38 193 HIS A CA 1
ATOM 1564 C C . HIS A 1 193 ? -12.168 5.575 12.390 1.00 90.38 193 HIS A C 1
ATOM 1566 O O . HIS A 1 193 ? -12.337 6.687 12.899 1.00 90.38 193 HIS A O 1
ATOM 1572 N N . LEU A 1 194 ? -12.145 4.464 13.134 1.00 90.56 194 LEU A N 1
ATOM 1573 C CA . LEU A 1 194 ? -12.308 4.479 14.592 1.00 90.56 194 LEU A CA 1
ATOM 1574 C C . LEU A 1 194 ? -11.139 5.147 15.332 1.00 90.56 194 LEU A C 1
ATOM 1576 O O . LEU A 1 194 ? -11.336 5.664 16.432 1.00 90.56 194 LEU A O 1
ATOM 1580 N N . CYS A 1 195 ? -9.953 5.252 14.729 1.00 89.62 195 CYS A N 1
ATOM 1581 C CA . CYS A 1 195 ? -8.849 6.055 15.273 1.00 89.62 195 CYS A CA 1
ATOM 1582 C C . CYS A 1 195 ? -9.183 7.551 15.372 1.00 89.62 195 CYS A C 1
ATOM 1584 O O . CYS A 1 195 ? -8.539 8.293 16.114 1.00 89.62 195 CYS A O 1
ATOM 1586 N N . ARG A 1 196 ? -10.211 8.018 14.655 1.00 89.69 196 ARG A N 1
ATOM 1587 C CA . ARG A 1 196 ? -10.724 9.395 14.727 1.00 89.69 196 ARG A CA 1
ATOM 1588 C C . ARG A 1 196 ? -12.075 9.474 15.437 1.00 89.69 196 ARG A C 1
ATOM 1590 O O . ARG A 1 196 ? -12.688 10.537 15.436 1.00 89.69 196 ARG A O 1
ATOM 1597 N N . PHE A 1 197 ? -12.517 8.381 16.063 1.00 87.31 197 PHE A N 1
ATOM 1598 C CA . PHE A 1 197 ? -13.803 8.313 16.742 1.00 87.31 197 PHE A CA 1
ATOM 1599 C C . PHE A 1 197 ? -13.903 9.358 17.857 1.00 87.31 197 PHE A C 1
ATOM 1601 O O . PHE A 1 197 ? -13.001 9.510 18.688 1.00 87.31 197 PHE A O 1
ATOM 1608 N N . ALA A 1 198 ? -15.032 10.055 17.873 1.00 86.00 198 ALA A N 1
ATOM 1609 C CA . ALA A 1 198 ? -15.418 11.000 18.901 1.00 86.00 198 ALA A CA 1
ATOM 1610 C C . ALA A 1 198 ? -16.929 10.882 19.112 1.00 86.00 198 ALA A C 1
ATOM 1612 O O . ALA A 1 198 ? -17.675 10.733 18.146 1.00 86.00 198 ALA A O 1
ATOM 1613 N N . SER A 1 199 ? -17.368 10.941 20.369 1.00 84.31 199 SER A N 1
ATOM 1614 C CA . SER A 1 199 ? -18.789 11.086 20.677 1.00 84.31 199 SER A CA 1
ATOM 1615 C C . SER A 1 199 ? -19.128 12.563 20.833 1.00 84.31 199 SER A C 1
ATOM 1617 O O . SER A 1 199 ? -18.369 13.318 21.443 1.00 84.31 199 SER A O 1
ATOM 1619 N N . GLU A 1 200 ? -20.273 12.955 20.282 1.00 78.38 200 GLU A N 1
ATOM 1620 C CA . GLU A 1 200 ? -20.867 14.286 20.448 1.00 78.38 200 GLU A CA 1
ATOM 1621 C C . GLU A 1 200 ? -21.518 14.445 21.830 1.00 78.38 200 GLU A C 1
ATOM 1623 O O . GLU A 1 200 ? -21.753 15.559 22.292 1.00 78.38 200 GLU A O 1
ATOM 1628 N N . GLN A 1 201 ? -21.791 13.329 22.511 1.00 80.12 201 GLN A N 1
ATOM 1629 C CA . GLN A 1 201 ? -22.446 13.312 23.809 1.00 80.12 201 GLN A CA 1
ATOM 1630 C C . GLN A 1 201 ? -21.422 13.436 24.956 1.00 80.12 201 GLN A C 1
ATOM 1632 O O . GLN A 1 201 ? -20.523 12.595 25.060 1.00 80.12 201 GLN A O 1
ATOM 1637 N N . PRO A 1 202 ? -21.552 14.435 25.857 1.00 75.94 202 PRO A N 1
ATOM 1638 C CA . PRO A 1 202 ? -20.599 14.655 26.951 1.00 75.94 202 PRO A CA 1
ATOM 1639 C C . PRO A 1 202 ? -20.432 13.450 27.887 1.00 75.94 202 PRO A C 1
ATOM 1641 O O . PRO A 1 202 ? -19.318 13.155 28.318 1.00 75.94 202 PRO A O 1
ATOM 1644 N N . GLN A 1 203 ? -21.519 12.722 28.164 1.00 80.06 203 GLN A N 1
ATOM 1645 C CA . GLN A 1 203 ? -21.520 11.533 29.025 1.00 80.06 203 GLN A CA 1
ATOM 1646 C C . GLN A 1 203 ? -20.674 10.376 28.473 1.00 80.06 203 GLN A C 1
ATOM 1648 O O . GLN A 1 203 ? -20.062 9.634 29.240 1.00 80.06 203 GLN A O 1
ATOM 1653 N N . ASP A 1 204 ? -20.562 10.272 27.149 1.00 84.50 204 ASP A N 1
ATOM 1654 C CA . ASP A 1 204 ? -19.905 9.155 26.469 1.00 84.50 204 ASP A CA 1
ATOM 1655 C C . ASP A 1 204 ? -18.459 9.472 26.080 1.00 84.50 204 ASP A C 1
ATOM 1657 O O . ASP A 1 204 ? -17.729 8.624 25.565 1.00 84.50 204 ASP A O 1
ATOM 1661 N N . GLN A 1 205 ? -17.996 10.694 26.351 1.00 85.62 205 GLN A N 1
ATOM 1662 C CA . GLN A 1 205 ? -16.687 11.169 25.917 1.00 85.62 205 GLN A CA 1
ATOM 1663 C C . GLN A 1 205 ? -15.535 10.316 26.474 1.00 85.62 205 GLN A C 1
ATOM 1665 O O . GLN A 1 205 ? -14.510 10.135 25.809 1.00 85.62 205 GLN A O 1
ATOM 1670 N N . LYS A 1 206 ? -15.693 9.767 27.685 1.00 88.88 206 LYS A N 1
ATOM 1671 C CA . LYS A 1 206 ? -14.701 8.878 28.308 1.00 88.88 206 LYS A CA 1
ATOM 1672 C C . LYS A 1 206 ? -14.614 7.530 27.587 1.00 88.88 206 LYS A C 1
ATOM 1674 O O . LYS A 1 206 ? -13.511 7.085 27.269 1.00 88.88 206 LYS A O 1
ATOM 1679 N N . GLU A 1 207 ? -15.753 6.913 27.289 1.00 89.62 207 GLU A N 1
ATOM 1680 C CA . GLU A 1 207 ? -15.805 5.628 26.584 1.00 89.62 207 GLU A CA 1
ATOM 1681 C C . GLU A 1 207 ? -15.396 5.778 25.112 1.00 89.62 207 GLU A C 1
ATOM 1683 O O . GLU A 1 207 ? -14.618 4.974 24.599 1.00 89.62 207 GLU A O 1
ATOM 1688 N N . ALA A 1 208 ? -15.781 6.876 24.458 1.00 89.94 208 ALA A N 1
ATOM 1689 C CA . ALA A 1 208 ? -15.330 7.211 23.110 1.00 89.94 208 ALA A CA 1
ATOM 1690 C C . ALA A 1 208 ? -13.802 7.367 23.022 1.00 89.94 208 ALA A C 1
ATOM 1692 O O . ALA A 1 208 ? -13.171 6.832 22.108 1.00 89.94 208 ALA A O 1
ATOM 1693 N N . LYS A 1 209 ? -13.175 8.033 24.005 1.00 91.62 209 LYS A N 1
ATOM 1694 C CA . LYS A 1 209 ? -11.705 8.119 24.101 1.00 91.62 209 LYS A CA 1
ATOM 1695 C C . LYS A 1 209 ? -11.062 6.741 24.276 1.00 91.62 209 LYS A C 1
ATOM 1697 O O . LYS A 1 209 ? -10.010 6.483 23.691 1.00 91.62 209 LYS A O 1
ATOM 1702 N N . LYS A 1 210 ? -11.688 5.850 25.049 1.00 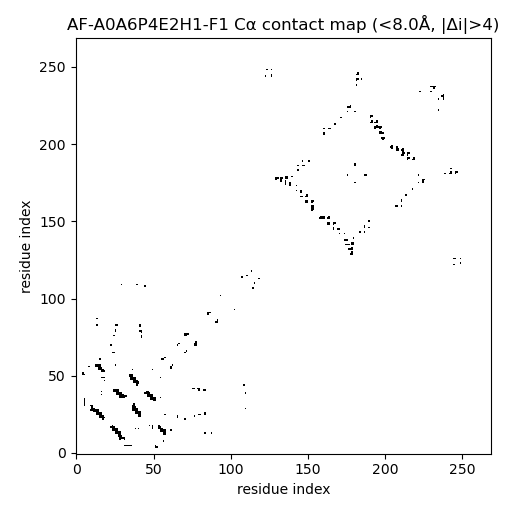92.81 210 LYS A N 1
ATOM 1703 C CA . LYS A 1 210 ? -11.213 4.474 25.248 1.00 92.81 210 LYS A CA 1
ATOM 1704 C C . LYS A 1 210 ? -11.293 3.656 23.957 1.00 92.81 210 LYS A C 1
ATOM 1706 O O . LYS A 1 210 ? -10.310 3.012 23.601 1.00 92.81 210 LYS A O 1
ATOM 1711 N N . VAL A 1 211 ? -12.404 3.746 23.223 1.00 93.56 211 VAL A N 1
ATOM 1712 C CA . VAL A 1 211 ? -12.570 3.145 21.886 1.00 93.56 211 VAL A CA 1
ATOM 1713 C C . VAL A 1 211 ? -11.489 3.640 20.929 1.00 93.56 211 VAL A C 1
ATOM 1715 O O . VAL A 1 211 ? -10.803 2.825 20.318 1.00 93.56 211 VAL A O 1
ATOM 1718 N N . LYS A 1 212 ? -11.271 4.959 20.857 1.00 93.94 212 LYS A N 1
ATOM 1719 C CA . LYS A 1 212 ? -10.215 5.558 20.029 1.00 93.94 212 LYS A CA 1
ATOM 1720 C C . LYS A 1 212 ? -8.825 5.023 20.390 1.00 93.94 212 LYS A C 1
ATOM 1722 O O . LYS A 1 212 ? -8.051 4.667 19.507 1.00 93.94 212 LYS A O 1
ATOM 1727 N N . SER A 1 213 ? -8.509 4.933 21.684 1.00 95.44 213 SER A N 1
ATOM 1728 C CA . SER A 1 213 ? -7.230 4.383 22.152 1.00 95.44 213 SER A CA 1
ATOM 1729 C C . SER A 1 213 ? -7.052 2.912 21.761 1.00 95.44 213 SER A C 1
ATOM 1731 O O . SER A 1 213 ? -5.965 2.527 21.336 1.00 95.44 213 SER A O 1
ATOM 1733 N N . LEU A 1 214 ? -8.104 2.096 21.864 1.00 96.00 214 LEU A N 1
ATOM 1734 C CA . LEU A 1 214 ? -8.063 0.690 21.454 1.00 96.00 214 LEU A CA 1
ATOM 1735 C C . LEU A 1 214 ? -7.933 0.530 19.936 1.00 96.00 214 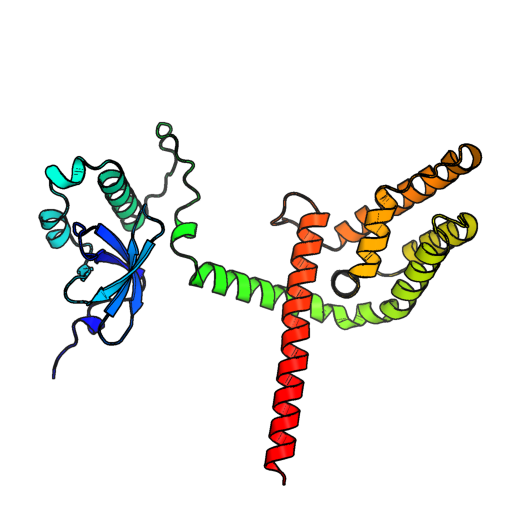LEU A C 1
ATOM 1737 O O . LEU A 1 214 ? -7.186 -0.339 19.494 1.00 96.00 214 LEU A O 1
ATOM 1741 N N . ALA A 1 215 ? -8.595 1.384 19.152 1.00 95.31 215 ALA A N 1
ATOM 1742 C CA . ALA A 1 215 ? -8.445 1.412 17.700 1.00 95.31 215 ALA A CA 1
ATOM 1743 C C . ALA A 1 215 ? -7.007 1.760 17.288 1.00 95.31 215 ALA A C 1
ATOM 1745 O O . ALA A 1 215 ? -6.431 1.051 16.470 1.00 95.31 215 ALA A O 1
ATOM 1746 N N . ASN A 1 216 ? -6.389 2.771 17.913 1.00 94.69 216 ASN A N 1
ATOM 1747 C CA . ASN A 1 216 ? -4.982 3.116 17.665 1.00 94.69 216 ASN A CA 1
ATOM 1748 C C . ASN A 1 216 ? -4.038 1.949 17.975 1.00 94.69 216 ASN A C 1
ATOM 1750 O O . ASN A 1 216 ? -3.237 1.579 17.126 1.00 94.69 216 ASN A O 1
ATOM 1754 N N . LYS A 1 217 ? -4.195 1.297 19.134 1.00 95.69 217 LYS A N 1
ATOM 1755 C CA . LYS A 1 217 ? -3.397 0.108 19.487 1.00 95.69 217 LYS A CA 1
ATOM 1756 C C . LYS A 1 217 ? -3.587 -1.043 18.501 1.00 95.69 217 LYS A C 1
ATOM 1758 O O . LYS A 1 217 ? -2.660 -1.800 18.234 1.00 95.69 217 LYS A O 1
ATOM 1763 N N . LEU A 1 218 ? -4.803 -1.212 17.984 1.00 95.50 218 LEU A N 1
ATOM 1764 C CA . LEU A 1 218 ? -5.081 -2.228 16.977 1.00 95.50 218 LEU A CA 1
ATOM 1765 C C . LEU A 1 218 ? -4.420 -1.880 15.634 1.00 95.50 218 LEU A C 1
ATOM 1767 O O . LEU A 1 218 ? -3.880 -2.779 14.999 1.00 95.50 218 LEU A O 1
ATOM 1771 N N . MET A 1 219 ? -4.396 -0.602 15.242 1.00 94.75 219 MET A N 1
ATOM 1772 C CA . MET A 1 219 ? -3.666 -0.136 14.057 1.00 94.75 219 MET A CA 1
ATOM 1773 C C . MET A 1 219 ? -2.153 -0.324 14.195 1.00 94.75 219 MET A C 1
ATOM 1775 O O . MET A 1 219 ? -1.538 -0.850 13.275 1.00 94.75 219 MET A O 1
ATOM 1779 N N . GLU A 1 220 ? -1.569 0.013 15.347 1.00 93.88 220 GLU A N 1
ATOM 1780 C CA . GLU A 1 220 ? -0.154 -0.267 15.649 1.00 93.88 220 GLU A CA 1
ATOM 1781 C C . GLU A 1 220 ? 0.139 -1.769 15.531 1.00 93.88 220 GLU A C 1
ATOM 1783 O O . GLU A 1 220 ? 1.140 -2.185 14.956 1.00 93.88 220 GLU A O 1
ATOM 1788 N N . ARG A 1 221 ? -0.775 -2.621 16.015 1.00 94.62 221 ARG A N 1
ATOM 1789 C CA . ARG A 1 221 ? -0.640 -4.072 15.866 1.00 94.62 221 ARG A CA 1
ATOM 1790 C C . ARG A 1 221 ? -0.734 -4.523 14.409 1.00 94.62 221 ARG A C 1
ATOM 1792 O O . ARG A 1 221 ? -0.040 -5.464 14.042 1.00 94.62 221 ARG A O 1
ATOM 1799 N N . PHE A 1 222 ? -1.576 -3.893 13.590 1.00 94.94 222 PHE A N 1
ATOM 1800 C CA . PHE A 1 222 ? -1.621 -4.173 12.154 1.00 94.94 222 PHE A CA 1
ATOM 1801 C C . PHE A 1 222 ? -0.292 -3.831 11.488 1.00 94.94 222 PHE A C 1
ATOM 1803 O O . PHE A 1 222 ? 0.208 -4.650 10.725 1.00 94.94 222 PHE A O 1
ATOM 1810 N N . GLU A 1 223 ? 0.300 -2.689 11.829 1.00 93.12 223 GLU A N 1
ATOM 1811 C CA . GLU A 1 223 ? 1.582 -2.226 11.291 1.00 93.12 223 GLU A CA 1
ATOM 1812 C C . GLU A 1 223 ? 2.725 -3.221 11.525 1.00 93.12 223 GLU A C 1
ATOM 1814 O O . GLU A 1 223 ? 3.518 -3.456 10.617 1.00 93.12 223 GLU A O 1
ATOM 1819 N N . LEU A 1 224 ? 2.757 -3.901 12.679 1.00 92.75 224 LEU A N 1
ATOM 1820 C CA . LEU A 1 224 ? 3.771 -4.922 12.990 1.00 92.75 224 LEU A CA 1
ATOM 1821 C C . LEU A 1 224 ? 3.815 -6.092 11.993 1.00 92.75 224 LEU A C 1
ATOM 1823 O O . LEU A 1 224 ? 4.824 -6.795 11.922 1.00 92.75 224 LEU A O 1
ATOM 1827 N N . HIS A 1 225 ? 2.740 -6.324 11.237 1.00 90.94 225 HIS A N 1
ATOM 1828 C CA . HIS A 1 225 ? 2.698 -7.370 10.216 1.00 90.94 225 HIS A CA 1
ATOM 1829 C C . HIS A 1 225 ? 3.283 -6.933 8.869 1.00 90.94 225 HIS A C 1
ATOM 1831 O O . HIS A 1 225 ? 3.453 -7.773 7.991 1.00 90.94 225 HIS A O 1
ATOM 1837 N N . PHE A 1 226 ? 3.636 -5.658 8.705 1.00 88.50 226 PHE A N 1
ATOM 1838 C CA . PHE A 1 226 ? 4.202 -5.128 7.471 1.00 88.50 226 PHE A CA 1
ATOM 1839 C C . PHE A 1 226 ? 5.699 -4.890 7.652 1.00 88.50 226 PHE A C 1
ATOM 1841 O O . PHE A 1 226 ? 6.133 -4.120 8.505 1.00 88.50 226 PHE A O 1
ATOM 1848 N N . LYS A 1 227 ? 6.515 -5.558 6.830 1.00 77.75 227 LYS A N 1
ATOM 1849 C CA . LYS A 1 227 ? 7.978 -5.424 6.899 1.00 77.75 227 LYS A CA 1
ATOM 1850 C C . LYS A 1 227 ? 8.428 -4.045 6.386 1.00 77.75 227 LYS A C 1
ATOM 1852 O O . LYS A 1 227 ? 8.115 -3.737 5.228 1.00 77.75 227 LYS A O 1
ATOM 1857 N N . PRO A 1 228 ? 9.178 -3.257 7.184 1.00 71.44 228 PRO A N 1
ATOM 1858 C CA . PRO A 1 228 ? 9.872 -2.068 6.699 1.00 71.44 228 PRO A CA 1
ATOM 1859 C C . PRO A 1 228 ? 11.089 -2.452 5.828 1.00 71.44 228 PRO A C 1
ATOM 1861 O O . PRO A 1 228 ? 11.574 -3.585 5.926 1.00 71.44 22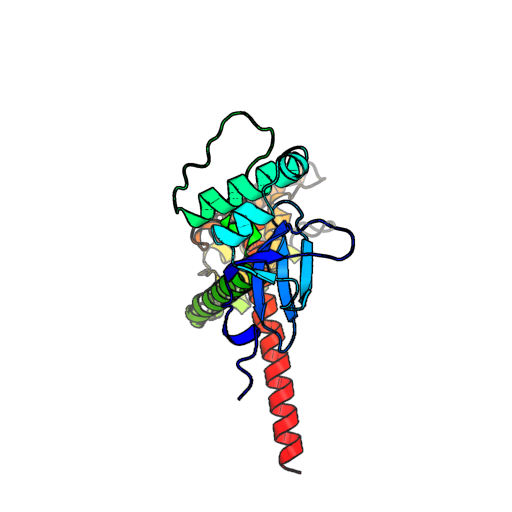8 PRO A O 1
ATOM 1864 N N . PRO A 1 229 ? 11.620 -1.531 5.000 1.00 65.06 229 PRO A N 1
ATOM 1865 C CA . PRO A 1 229 ? 11.198 -0.137 4.841 1.00 65.06 229 PRO A CA 1
ATOM 1866 C C . PRO A 1 229 ? 9.877 0.005 4.072 1.00 65.06 229 PRO A C 1
ATOM 1868 O O . PRO A 1 229 ? 9.556 -0.802 3.199 1.00 65.06 229 PRO A O 1
ATOM 1871 N N . PHE A 1 230 ? 9.107 1.039 4.412 1.00 74.25 230 PHE A N 1
ATOM 1872 C CA . PHE A 1 230 ? 7.931 1.429 3.639 1.00 74.25 230 PHE A CA 1
ATOM 1873 C C . PHE A 1 230 ? 8.356 2.302 2.461 1.00 74.25 230 PHE A C 1
ATOM 1875 O O . PHE A 1 230 ? 9.265 3.121 2.581 1.00 74.25 230 PHE A O 1
ATOM 1882 N N . ASN A 1 231 ? 7.672 2.140 1.329 1.00 67.25 231 ASN A N 1
ATOM 1883 C CA . ASN A 1 231 ? 7.859 2.998 0.156 1.00 67.25 231 ASN A CA 1
ATOM 1884 C C . ASN A 1 231 ? 6.999 4.273 0.246 1.00 67.25 231 ASN A C 1
ATOM 1886 O O . ASN A 1 231 ? 6.998 5.095 -0.667 1.00 67.25 231 ASN A O 1
ATOM 1890 N N . SER A 1 232 ? 6.234 4.402 1.330 1.00 72.56 232 SER A N 1
ATOM 1891 C CA . SER A 1 232 ? 5.235 5.436 1.579 1.00 72.56 232 SER A CA 1
ATOM 1892 C C . SER A 1 232 ? 5.567 6.189 2.876 1.00 72.56 232 SER A C 1
ATOM 1894 O O . SER A 1 232 ? 6.249 5.630 3.737 1.00 72.56 232 SER A O 1
ATOM 1896 N N . PRO A 1 233 ? 5.084 7.435 3.052 1.00 73.12 233 PRO A N 1
ATOM 1897 C CA . PRO A 1 233 ? 5.449 8.277 4.198 1.00 73.12 233 PRO A CA 1
ATOM 1898 C C . PRO A 1 233 ? 4.929 7.756 5.545 1.00 73.12 233 PRO A C 1
ATOM 1900 O O . PRO A 1 233 ? 5.476 8.104 6.588 1.00 73.12 233 PRO A O 1
ATOM 1903 N N . ASP A 1 234 ? 3.875 6.942 5.534 1.00 82.69 234 ASP A N 1
ATOM 1904 C CA . ASP A 1 234 ? 3.240 6.396 6.727 1.00 82.69 234 ASP A CA 1
ATOM 1905 C C . ASP A 1 234 ? 2.656 4.998 6.463 1.00 82.69 234 ASP A C 1
ATOM 1907 O O . ASP A 1 234 ? 2.433 4.597 5.312 1.00 82.69 234 ASP A O 1
ATOM 1911 N N . PHE A 1 235 ? 2.380 4.267 7.547 1.00 87.94 235 PHE A N 1
ATOM 1912 C CA . PHE A 1 235 ? 1.811 2.920 7.498 1.00 87.94 235 PHE A CA 1
ATOM 1913 C C . PHE A 1 235 ? 0.501 2.846 6.702 1.00 87.94 235 PHE A C 1
ATOM 1915 O O . PHE A 1 235 ? 0.313 1.917 5.919 1.00 87.94 235 PHE A O 1
ATOM 1922 N N . TRP A 1 236 ? -0.413 3.805 6.876 1.00 89.12 236 TRP A N 1
ATOM 1923 C CA . TRP A 1 236 ? -1.720 3.758 6.224 1.00 89.12 236 TRP A CA 1
ATOM 1924 C C . TRP A 1 236 ? -1.593 3.904 4.706 1.00 89.12 236 TRP A C 1
ATOM 1926 O O . TRP A 1 236 ? -2.227 3.157 3.954 1.00 89.12 236 TRP A O 1
ATOM 1936 N N . SER A 1 237 ? -0.722 4.806 4.252 1.00 84.38 237 SER A N 1
ATOM 1937 C CA . SER A 1 237 ? -0.391 4.967 2.833 1.00 84.38 237 SER A CA 1
ATOM 1938 C C . SER A 1 237 ? 0.217 3.688 2.236 1.00 84.38 237 SER A C 1
ATOM 1940 O O . SER A 1 237 ? -0.214 3.238 1.168 1.00 84.38 237 SER A O 1
ATOM 1942 N N . GLU A 1 238 ? 1.148 3.047 2.951 1.00 87.75 238 GLU A N 1
ATOM 1943 C CA . GLU A 1 238 ? 1.759 1.779 2.527 1.00 87.75 238 GLU A CA 1
ATOM 1944 C C . GLU A 1 238 ? 0.730 0.637 2.480 1.00 87.75 238 GLU A C 1
ATOM 1946 O O . GLU A 1 238 ? 0.663 -0.116 1.504 1.00 87.75 238 GLU A O 1
ATOM 1951 N N . TYR A 1 239 ? -0.123 0.536 3.500 1.00 91.38 239 TYR A N 1
ATOM 1952 C CA . TYR A 1 239 ? -1.201 -0.446 3.570 1.00 91.38 239 TYR A CA 1
ATOM 1953 C C . TYR A 1 239 ? -2.182 -0.308 2.397 1.00 91.38 239 TYR A C 1
ATOM 1955 O O . TYR A 1 239 ? -2.550 -1.307 1.767 1.00 91.38 239 TYR A O 1
ATOM 1963 N N . CYS A 1 240 ? -2.585 0.923 2.065 1.00 87.69 240 CYS A N 1
ATOM 1964 C CA . CYS A 1 240 ? -3.467 1.199 0.931 1.00 87.69 240 CYS A CA 1
ATOM 1965 C C . CYS A 1 240 ? -2.825 0.776 -0.397 1.00 87.69 240 CYS A C 1
ATOM 1967 O O . CYS A 1 240 ? -3.486 0.148 -1.231 1.00 87.69 240 CYS A O 1
ATOM 1969 N N . LEU A 1 241 ? -1.535 1.075 -0.589 1.00 86.31 241 LEU A N 1
ATOM 1970 C CA . LEU A 1 241 ? -0.778 0.660 -1.771 1.00 86.31 241 LEU A CA 1
ATOM 1971 C C . LEU A 1 241 ? -0.746 -0.869 -1.897 1.00 86.31 241 LEU A C 1
ATOM 1973 O O . LEU A 1 241 ? -1.119 -1.413 -2.939 1.00 86.31 241 LEU A O 1
ATOM 1977 N N . ARG A 1 242 ? -0.350 -1.565 -0.830 1.00 89.31 242 ARG A N 1
ATOM 1978 C CA . ARG A 1 242 ? -0.243 -3.029 -0.785 1.00 89.31 242 ARG A CA 1
ATOM 1979 C C . ARG A 1 242 ? -1.581 -3.734 -0.990 1.00 89.31 242 ARG A C 1
ATOM 1981 O O . ARG A 1 242 ? -1.663 -4.672 -1.781 1.00 89.31 242 ARG A O 1
ATOM 1988 N N . SER A 1 243 ? -2.649 -3.227 -0.378 1.00 90.38 243 SER A N 1
ATOM 1989 C CA . SER A 1 243 ? -4.011 -3.742 -0.572 1.00 90.38 243 SER A CA 1
ATOM 1990 C C . SER A 1 243 ? -4.498 -3.548 -2.010 1.00 90.38 243 SER A C 1
ATOM 1992 O O . SER A 1 243 ? -5.104 -4.451 -2.591 1.00 90.38 243 SER A O 1
ATOM 1994 N N . LYS A 1 244 ? -4.190 -2.399 -2.630 1.00 86.50 244 LYS A N 1
ATOM 1995 C CA . LYS A 1 244 ? -4.507 -2.136 -4.042 1.00 86.50 244 LYS A CA 1
ATOM 1996 C C . LYS A 1 244 ? -3.775 -3.101 -4.974 1.00 86.50 244 LYS A C 1
ATOM 1998 O O . LYS A 1 244 ? -4.399 -3.626 -5.892 1.00 86.50 244 LYS A O 1
ATOM 2003 N N . ILE A 1 245 ? -2.490 -3.349 -4.721 1.00 86.94 245 ILE A N 1
ATOM 2004 C CA . ILE A 1 245 ? -1.684 -4.321 -5.471 1.00 86.94 245 ILE A CA 1
ATOM 2005 C C . ILE A 1 245 ? -2.268 -5.724 -5.312 1.00 86.94 245 ILE A C 1
ATOM 2007 O O . ILE A 1 245 ? -2.529 -6.406 -6.297 1.00 86.94 245 ILE A O 1
ATOM 2011 N N . TYR A 1 246 ? -2.530 -6.156 -4.080 1.00 88.06 246 TYR A N 1
ATOM 2012 C CA . TYR A 1 246 ? -3.113 -7.470 -3.836 1.00 88.06 246 TYR A CA 1
ATOM 2013 C C . TYR A 1 246 ? -4.436 -7.650 -4.590 1.00 88.06 246 TYR A C 1
ATOM 2015 O O . TYR A 1 246 ? -4.634 -8.663 -5.263 1.00 88.06 246 TYR A O 1
ATOM 2023 N N . ARG A 1 247 ? -5.312 -6.638 -4.549 1.00 85.75 247 ARG A N 1
ATOM 2024 C CA . ARG A 1 247 ? -6.585 -6.646 -5.275 1.00 85.75 247 ARG A CA 1
ATOM 2025 C C . ARG A 1 247 ? -6.400 -6.696 -6.792 1.00 85.75 247 ARG A C 1
ATOM 2027 O O . ARG A 1 247 ? -7.077 -7.492 -7.431 1.00 85.75 247 ARG A O 1
ATOM 2034 N N . SER A 1 248 ? -5.502 -5.901 -7.381 1.00 81.31 248 SER A N 1
ATOM 2035 C CA . SER A 1 248 ? -5.318 -5.904 -8.842 1.00 81.31 248 SER A CA 1
ATOM 2036 C C . SER A 1 248 ? -4.873 -7.277 -9.351 1.00 81.31 248 SER A C 1
ATOM 2038 O O . SER A 1 248 ? -5.448 -7.803 -10.293 1.00 81.31 248 SER A O 1
ATOM 2040 N N . TYR A 1 249 ? -3.947 -7.929 -8.648 1.00 81.06 249 TYR A N 1
ATOM 2041 C CA . TYR A 1 249 ? -3.427 -9.251 -9.022 1.00 81.06 249 TYR A CA 1
ATOM 2042 C C . TYR A 1 249 ? -4.291 -10.440 -8.566 1.00 81.06 249 TYR A C 1
ATOM 2044 O O . TYR A 1 249 ? -3.929 -11.594 -8.798 1.00 81.06 249 TYR A O 1
ATOM 2052 N N . THR A 1 250 ? -5.405 -10.204 -7.872 1.00 74.19 250 THR A N 1
ATOM 2053 C CA . THR A 1 250 ? -6.379 -11.255 -7.523 1.00 74.19 250 THR A CA 1
ATOM 2054 C C . THR A 1 250 ? -7.626 -11.165 -8.393 1.00 74.19 250 THR A C 1
ATOM 2056 O O . THR A 1 250 ? -8.071 -12.193 -8.887 1.00 74.19 250 THR A O 1
ATOM 2059 N N . VAL A 1 251 ? -8.117 -9.956 -8.679 1.00 62.72 251 VAL A N 1
ATOM 2060 C CA . VAL A 1 251 ? -9.267 -9.742 -9.572 1.00 62.72 251 VAL A CA 1
ATOM 2061 C C . VAL A 1 251 ? -8.930 -10.102 -11.027 1.00 62.72 251 VAL A C 1
ATOM 2063 O O . VAL A 1 251 ? -9.739 -10.754 -11.682 1.00 62.72 251 VAL A O 1
ATOM 2066 N N . ASP A 1 252 ? -7.719 -9.785 -11.508 1.00 48.03 252 ASP A N 1
ATOM 2067 C CA . ASP A 1 252 ? -7.285 -10.157 -12.868 1.00 48.03 252 ASP A CA 1
ATOM 2068 C C . ASP A 1 252 ? -7.117 -11.679 -13.042 1.00 48.03 252 ASP A C 1
ATOM 2070 O O . ASP A 1 252 ? -7.288 -12.208 -14.137 1.00 48.03 252 ASP A O 1
ATOM 2074 N N . VAL A 1 253 ? -6.823 -12.418 -11.967 1.00 46.59 253 VAL A N 1
ATOM 2075 C CA . VAL A 1 253 ? -6.629 -13.877 -12.031 1.00 46.59 253 VAL A CA 1
ATOM 2076 C C . VAL A 1 253 ? -7.966 -14.612 -12.098 1.00 46.59 253 VAL A C 1
ATOM 2078 O O . VAL A 1 253 ? -8.097 -15.532 -12.898 1.00 46.59 253 VAL A O 1
ATOM 2081 N N . ASP A 1 254 ? -8.979 -14.179 -11.346 1.00 40.81 254 ASP A N 1
ATOM 208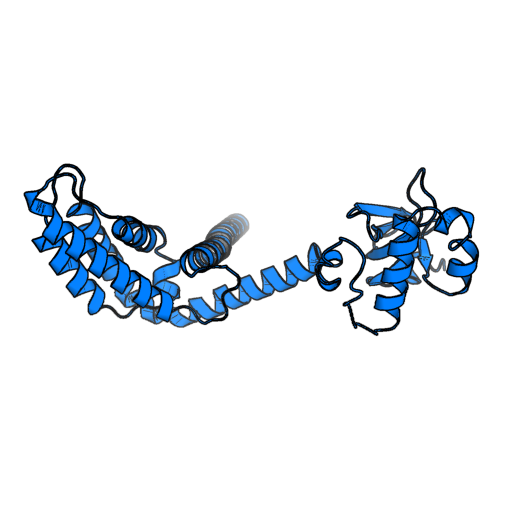2 C CA . ASP A 1 254 ? -10.313 -14.793 -11.406 1.00 40.81 254 ASP A CA 1
ATOM 2083 C C . ASP A 1 254 ? -11.001 -14.534 -12.758 1.00 40.81 254 ASP A C 1
ATOM 2085 O O . ASP A 1 254 ? -11.709 -15.400 -13.276 1.00 40.81 254 ASP A O 1
ATOM 2089 N N . GLN A 1 255 ? -10.750 -13.373 -13.375 1.00 40.84 255 GLN A N 1
ATOM 2090 C CA . GLN A 1 255 ? -11.300 -13.022 -14.685 1.00 40.84 255 GLN A CA 1
ATOM 2091 C C . GLN A 1 255 ? -10.611 -13.787 -15.829 1.00 40.84 255 GLN A C 1
ATOM 2093 O O . GLN A 1 255 ? -11.295 -14.271 -16.730 1.00 40.84 255 GLN A O 1
ATOM 2098 N N . VAL A 1 256 ? -9.290 -13.983 -15.754 1.00 45.59 256 VAL A N 1
ATOM 2099 C CA . VAL A 1 256 ? -8.523 -14.789 -16.722 1.00 45.59 256 VAL A CA 1
ATOM 2100 C C . VAL A 1 256 ? -8.804 -16.289 -16.565 1.00 45.59 256 VAL A C 1
ATOM 2102 O O . VAL A 1 256 ? -8.964 -16.981 -17.567 1.00 45.59 256 VAL A O 1
ATOM 2105 N N . ILE A 1 257 ? -8.939 -16.805 -15.338 1.00 49.25 257 ILE A N 1
ATOM 2106 C CA . ILE A 1 257 ? -9.329 -18.207 -15.101 1.00 49.25 257 ILE A CA 1
ATOM 2107 C C . ILE A 1 257 ? -10.761 -18.453 -15.593 1.00 49.25 257 ILE A C 1
ATOM 2109 O O . ILE A 1 257 ? -10.995 -19.430 -16.297 1.00 49.25 257 ILE A O 1
ATOM 2113 N N . SER A 1 258 ? -11.699 -17.534 -15.335 1.00 48.91 258 SER A N 1
ATOM 2114 C CA . SER A 1 258 ? -13.075 -17.644 -15.845 1.00 48.91 258 SER A CA 1
ATOM 2115 C C . SER A 1 258 ? -13.144 -17.604 -17.378 1.00 48.91 258 SER A C 1
ATOM 2117 O O . SER A 1 258 ? -13.955 -18.312 -17.976 1.00 48.91 258 SER A O 1
ATOM 2119 N N . GLN A 1 259 ? -12.287 -16.808 -18.030 1.00 48.56 259 GLN A N 1
ATOM 2120 C CA . GLN A 1 259 ? -12.173 -16.778 -19.491 1.00 48.56 259 GLN A CA 1
ATOM 2121 C C . GLN A 1 259 ? -11.612 -18.096 -20.039 1.00 48.56 259 GLN A C 1
ATOM 2123 O O . GLN A 1 259 ? -12.235 -18.692 -20.916 1.00 48.56 259 GLN A O 1
ATOM 2128 N N . LEU A 1 260 ? -10.531 -18.621 -19.458 1.00 51.12 260 LEU A N 1
ATOM 2129 C CA . LEU A 1 260 ? -9.935 -19.899 -19.867 1.00 51.12 260 LEU A CA 1
ATOM 2130 C C . LEU A 1 260 ? -10.880 -21.092 -19.643 1.00 51.12 260 LEU A C 1
ATOM 2132 O O . LEU A 1 260 ? -10.961 -21.988 -20.482 1.00 51.12 260 LEU A O 1
ATOM 2136 N N . GLU A 1 261 ? -11.649 -21.096 -18.552 1.00 57.66 261 GLU A N 1
ATOM 2137 C CA . GLU A 1 261 ? -12.672 -22.118 -18.297 1.00 57.66 261 GLU A CA 1
ATOM 2138 C C . GLU A 1 261 ? -13.863 -22.014 -19.264 1.00 57.66 261 GLU A C 1
ATOM 2140 O O . GLU A 1 261 ? -14.469 -23.030 -19.620 1.00 57.66 261 GLU A O 1
ATOM 2145 N N . SER A 1 262 ? -14.202 -20.803 -19.719 1.00 61.44 262 SER A N 1
ATOM 2146 C CA . SER A 1 262 ? -15.247 -20.588 -20.727 1.00 61.44 262 SER A CA 1
ATOM 2147 C C . SER A 1 262 ? -14.805 -21.009 -22.134 1.00 61.44 262 SER A C 1
ATOM 2149 O O . SER A 1 262 ? -15.590 -21.614 -22.866 1.00 61.44 262 SER A O 1
ATOM 2151 N N . GLU A 1 263 ? -13.535 -20.792 -22.480 1.00 62.84 263 GLU A N 1
ATOM 2152 C CA . GLU A 1 263 ? -12.938 -21.193 -23.758 1.00 62.84 263 GLU A CA 1
ATOM 2153 C C . GLU A 1 263 ? -12.751 -22.714 -23.846 1.00 62.84 263 GLU A C 1
ATOM 2155 O O . GLU A 1 263 ? -13.076 -23.319 -24.869 1.00 62.84 263 GLU A O 1
ATOM 2160 N N . GLN A 1 264 ? -12.341 -23.372 -22.754 1.00 58.09 264 GLN A N 1
ATOM 2161 C CA . GLN A 1 264 ? -12.262 -24.838 -22.705 1.00 58.09 264 GLN A CA 1
ATOM 2162 C C . GLN A 1 264 ? -13.639 -25.511 -22.803 1.00 58.09 264 GLN A C 1
ATOM 2164 O O . GLN A 1 264 ? -13.757 -26.573 -23.408 1.00 58.09 264 GLN A O 1
ATOM 2169 N N . LYS A 1 265 ? -14.703 -24.895 -22.271 1.00 61.47 265 LYS A N 1
ATOM 2170 C CA . LYS A 1 265 ? -16.079 -25.403 -22.430 1.00 61.47 265 LYS A CA 1
ATOM 2171 C C . LYS A 1 265 ? -16.643 -25.185 -23.835 1.00 61.47 265 LYS A C 1
ATOM 2173 O O . LYS A 1 265 ? -17.503 -25.956 -24.254 1.00 61.47 265 LYS A O 1
ATOM 2178 N N . ALA A 1 266 ? -16.175 -24.167 -24.556 1.00 62.53 266 ALA A N 1
ATOM 2179 C CA . ALA A 1 266 ? -16.562 -23.919 -25.943 1.00 62.53 266 ALA A CA 1
ATOM 2180 C C . ALA A 1 266 ? -15.845 -24.853 -26.935 1.00 62.53 266 ALA A C 1
ATOM 2182 O O . ALA A 1 266 ? -16.422 -25.193 -27.958 1.00 62.53 266 ALA A O 1
ATOM 2183 N N . ALA A 1 267 ? -14.630 -25.310 -26.617 1.00 56.22 267 ALA A N 1
ATOM 2184 C CA . ALA A 1 267 ? -13.846 -26.216 -27.463 1.00 56.22 267 ALA A CA 1
ATOM 2185 C C . ALA A 1 267 ? -14.264 -27.703 -27.385 1.00 56.22 267 ALA A C 1
ATOM 2187 O O . ALA A 1 267 ? -13.748 -28.524 -28.139 1.00 56.22 267 ALA A O 1
ATOM 2188 N N . VAL A 1 268 ? -15.171 -28.061 -26.468 1.00 57.59 268 VAL A N 1
ATOM 2189 C CA . VAL A 1 268 ? -15.660 -29.441 -26.245 1.00 57.59 268 VAL A CA 1
ATOM 2190 C C . VAL A 1 268 ? -17.111 -29.622 -26.741 1.00 57.59 268 VAL A C 1
ATOM 2192 O O . VAL A 1 268 ? -17.741 -30.649 -26.491 1.00 57.59 268 VAL A O 1
ATOM 2195 N N . LYS A 1 269 ? -17.656 -28.640 -27.466 1.00 44.25 269 LYS A N 1
ATOM 2196 C CA . LYS A 1 269 ? -18.961 -28.705 -28.143 1.00 44.25 269 LYS A CA 1
ATOM 2197 C C . LYS A 1 269 ? -18.788 -28.667 -29.653 1.00 44.25 269 LYS A C 1
ATOM 2199 O O . LYS A 1 269 ? -19.617 -29.319 -30.321 1.00 44.25 269 LYS A O 1
#

Sequence (269 aa):
MENSAADSFRERDFVFAQAPGYVPWPGILTRKDLRTGMVLFMCTNETKSIPYQKIWRYDDRSKEQFITSQNMEYEEFREAICIAEKLRSGDVDVNCDGAGWQLVSLPDVLAPTIINQNRKDWQLNYVRQVRLERESLSAEVKFIHVINVLRGSLRLRKQDYPSALCAFQQLQGLVLSELLLVRNFGAVEAVHHLCRFASEQPQDQKEAKKVKSLANKLMERFELHFKPPFNSPDFWSEYCLRSKIYRSYTVDVDQVISQLESEQKAAVK

pLDDT: mean 78.14, std 18.26, range [31.41, 96.0]